Protein AF-A0A969HVI2-F1 (afdb_monomer_lite)

Secondary structure (DSSP, 8-state):
-----PPPP-------------------------------------------PPPPPPPPSSTTSSPP----HHHHHHHHHHHHH------S--------TTEEEE---TTTTTTHHHH-BPPS-TT----HHHHHHHGGGS--SEEEEES-HHHHHTT--TTSPEEEEEGGG-EEEEEETTSHHHHHHHSTT-HHHHHHHHHTTEEEEEEEB-GGGEEEEE--------

Structure (mmCIF, N/CA/C/O backbone):
data_AF-A0A969HVI2-F1
#
_entry.id   AF-A0A969HVI2-F1
#
loop_
_atom_site.group_PDB
_atom_site.id
_atom_site.type_symbol
_atom_site.label_atom_id
_atom_site.label_alt_id
_atom_site.label_comp_id
_atom_site.label_asym_id
_atom_site.label_entity_id
_atom_site.label_seq_id
_atom_site.pdbx_PDB_ins_code
_atom_site.Cartn_x
_atom_site.Cartn_y
_atom_site.Cartn_z
_atom_site.occupancy
_atom_site.B_iso_or_equiv
_atom_site.auth_seq_id
_atom_site.auth_comp_id
_atom_site.auth_asym_id
_atom_site.auth_atom_id
_atom_site.pdbx_PDB_model_num
ATOM 1 N N . LEU A 1 1 ? 50.666 35.066 16.202 1.00 39.28 1 LEU A N 1
ATOM 2 C CA . LEU A 1 1 ? 49.433 34.244 16.225 1.00 39.28 1 LEU A CA 1
ATOM 3 C C . LEU A 1 1 ? 48.673 34.568 14.939 1.00 39.28 1 LEU A C 1
ATOM 5 O O . LEU A 1 1 ? 48.030 35.598 14.885 1.00 39.28 1 LEU A O 1
ATOM 9 N N . ALA A 1 2 ? 49.103 34.027 13.799 1.00 40.84 2 ALA A N 1
ATOM 10 C CA . ALA A 1 2 ? 48.773 32.709 13.235 1.00 40.84 2 ALA A CA 1
ATOM 11 C C . ALA A 1 2 ? 47.544 32.790 12.311 1.00 40.84 2 ALA A C 1
ATOM 13 O O . ALA A 1 2 ? 46.431 32.924 12.797 1.00 40.84 2 ALA A O 1
ATOM 14 N N . ALA A 1 3 ? 47.775 32.688 10.998 1.00 41.56 3 ALA A N 1
ATOM 15 C CA . ALA A 1 3 ? 46.847 32.115 10.020 1.00 41.56 3 ALA A CA 1
ATOM 16 C C . ALA A 1 3 ? 47.599 31.929 8.690 1.00 41.56 3 ALA A C 1
ATOM 18 O O . ALA A 1 3 ? 47.783 32.870 7.923 1.00 41.56 3 ALA A O 1
ATOM 19 N N . GLY A 1 4 ? 48.100 30.712 8.468 1.00 33.84 4 GLY A N 1
ATOM 20 C CA . GLY A 1 4 ? 48.607 30.261 7.176 1.00 33.84 4 GLY A CA 1
ATOM 21 C C . GLY A 1 4 ? 47.456 29.729 6.326 1.00 33.84 4 GLY A C 1
ATOM 22 O O . GLY A 1 4 ? 46.629 28.966 6.822 1.00 33.84 4 GLY A O 1
ATOM 23 N N . ALA A 1 5 ? 47.415 30.122 5.055 1.00 48.19 5 ALA A N 1
ATOM 24 C CA . ALA A 1 5 ? 46.525 29.551 4.053 1.00 48.19 5 ALA A CA 1
ATOM 25 C C . ALA A 1 5 ? 47.361 28.690 3.098 1.00 48.19 5 ALA A C 1
ATOM 27 O O . ALA A 1 5 ? 48.224 29.195 2.381 1.00 48.19 5 ALA A O 1
ATOM 28 N N . ALA A 1 6 ? 47.128 27.379 3.148 1.00 43.94 6 ALA A N 1
ATOM 29 C CA . ALA A 1 6 ? 47.732 26.395 2.266 1.00 43.94 6 ALA A CA 1
ATOM 30 C C . ALA A 1 6 ? 46.981 26.351 0.926 1.00 43.94 6 ALA A C 1
ATOM 32 O O . ALA A 1 6 ? 45.755 26.266 0.883 1.00 43.94 6 ALA A O 1
ATOM 33 N N . LEU A 1 7 ? 47.751 26.408 -0.158 1.00 44.69 7 LEU A N 1
ATOM 34 C CA . LEU A 1 7 ? 47.317 26.286 -1.544 1.00 44.69 7 LEU A CA 1
ATOM 35 C C . LEU A 1 7 ? 47.201 24.793 -1.897 1.00 44.69 7 LEU A C 1
ATOM 37 O O . LEU A 1 7 ? 48.188 24.065 -1.815 1.00 44.69 7 LEU A O 1
ATOM 41 N N . VAL A 1 8 ? 46.003 24.334 -2.268 1.00 46.84 8 VAL A N 1
ATOM 42 C CA . VAL A 1 8 ? 45.751 22.954 -2.716 1.00 46.84 8 VAL A CA 1
ATOM 43 C C . VAL A 1 8 ? 45.857 22.891 -4.239 1.00 46.84 8 VAL A C 1
ATOM 45 O O . VAL A 1 8 ? 45.117 23.560 -4.957 1.00 46.84 8 VAL A O 1
ATOM 48 N N . THR A 1 9 ? 46.791 22.076 -4.722 1.00 45.59 9 THR A N 1
ATOM 49 C CA . THR A 1 9 ? 47.057 21.815 -6.140 1.00 45.59 9 THR A CA 1
ATOM 50 C C . THR A 1 9 ? 46.060 20.794 -6.696 1.00 45.59 9 THR A C 1
ATOM 52 O O . THR A 1 9 ? 45.947 19.685 -6.177 1.00 45.59 9 THR A O 1
ATOM 55 N N . ALA A 1 10 ? 45.358 21.151 -7.774 1.00 41.53 10 ALA A N 1
ATOM 56 C CA . ALA A 1 10 ? 44.493 20.253 -8.533 1.00 41.53 10 ALA A CA 1
ATOM 57 C C . ALA A 1 10 ? 45.331 19.339 -9.448 1.00 41.53 10 ALA A C 1
ATOM 59 O O . ALA A 1 10 ? 45.985 19.812 -10.376 1.00 41.53 10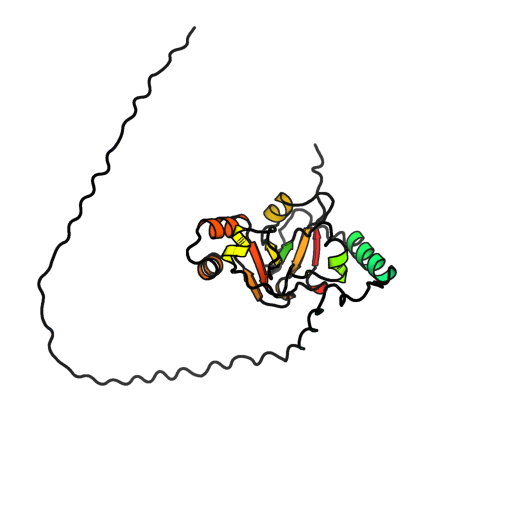 ALA A O 1
ATOM 60 N N . GLY A 1 11 ? 45.306 18.030 -9.189 1.00 38.66 11 GLY A N 1
ATOM 61 C CA . GLY A 1 11 ? 45.850 17.000 -10.075 1.00 38.66 11 GLY A CA 1
ATOM 62 C C . GLY A 1 11 ? 44.736 16.375 -10.910 1.00 38.66 11 GLY A C 1
ATOM 63 O O . GLY A 1 11 ? 43.944 15.591 -10.395 1.00 38.66 11 GLY A O 1
ATOM 64 N N . GLY A 1 12 ? 44.669 16.729 -12.194 1.00 34.66 12 GLY A N 1
ATOM 65 C CA . GLY A 1 12 ? 43.839 16.045 -13.182 1.00 34.66 12 GLY A CA 1
ATOM 66 C C . GLY A 1 12 ? 44.526 14.769 -13.668 1.00 34.66 12 GLY A C 1
ATOM 67 O O . GLY A 1 12 ? 45.664 14.820 -14.127 1.00 34.66 12 GLY A O 1
ATOM 68 N N . ILE A 1 13 ? 43.833 13.633 -13.586 1.00 41.41 13 ILE A N 1
ATOM 69 C CA . ILE A 1 13 ? 44.253 12.377 -14.214 1.00 41.41 13 ILE A CA 1
ATOM 70 C C . ILE A 1 13 ? 43.360 12.151 -15.433 1.00 41.41 13 ILE A C 1
ATOM 72 O O . ILE A 1 13 ? 42.148 11.979 -15.315 1.00 41.41 13 ILE A O 1
ATOM 76 N N . ALA A 1 14 ? 43.984 12.188 -16.609 1.00 40.41 14 ALA A N 1
ATOM 77 C CA . ALA A 1 14 ? 43.386 11.825 -17.882 1.00 40.41 14 ALA A CA 1
ATOM 78 C C . ALA A 1 14 ? 43.244 10.297 -17.979 1.00 40.41 14 ALA A C 1
ATOM 80 O O . ALA A 1 14 ? 44.214 9.564 -17.792 1.00 40.41 14 ALA A O 1
ATOM 81 N N . LEU A 1 15 ? 42.036 9.824 -18.291 1.00 40.53 15 LEU A N 1
ATOM 82 C CA . LEU A 1 15 ? 41.742 8.419 -18.562 1.00 40.53 15 LEU A CA 1
ATOM 83 C C . LEU A 1 15 ? 41.890 8.173 -20.071 1.00 40.53 15 LEU A C 1
ATOM 85 O O . LEU A 1 15 ? 41.037 8.575 -20.861 1.00 40.53 15 LEU A O 1
ATOM 89 N N . ALA A 1 16 ? 42.996 7.549 -20.475 1.00 44.56 16 ALA A N 1
ATOM 90 C CA . ALA A 1 16 ? 43.205 7.101 -21.846 1.00 44.56 16 ALA A CA 1
ATOM 91 C C . ALA A 1 16 ? 42.540 5.733 -22.055 1.00 44.56 16 ALA A C 1
ATOM 93 O O . ALA A 1 16 ? 42.858 4.759 -21.375 1.00 44.56 16 ALA A O 1
ATOM 94 N N . ALA A 1 17 ? 41.622 5.678 -23.017 1.00 45.03 17 ALA A N 1
ATOM 95 C CA . ALA A 1 17 ? 41.074 4.449 -23.565 1.00 45.03 17 ALA A CA 1
ATOM 96 C C . ALA A 1 17 ? 42.152 3.691 -24.352 1.00 45.03 17 ALA A C 1
ATOM 98 O O . ALA A 1 17 ? 42.854 4.293 -25.164 1.00 45.03 17 ALA A O 1
ATOM 99 N N . GLN A 1 18 ? 42.230 2.371 -24.179 1.00 42.41 18 GLN A N 1
ATOM 100 C CA . GLN A 1 18 ? 42.836 1.488 -25.171 1.00 42.41 18 GLN A CA 1
ATOM 101 C C . GLN A 1 18 ? 41.929 0.287 -25.424 1.00 42.41 18 GLN A C 1
ATOM 103 O O . GLN A 1 18 ? 41.634 -0.519 -24.546 1.00 42.41 18 GLN A O 1
ATOM 108 N N . SER A 1 19 ? 41.467 0.267 -26.668 1.00 42.75 19 SER A N 1
ATOM 109 C CA . SER A 1 19 ? 40.834 -0.819 -27.392 1.00 42.75 19 SER A CA 1
ATOM 110 C C . SER A 1 19 ? 41.930 -1.724 -27.941 1.00 42.75 19 SER A C 1
ATOM 112 O O . SER A 1 19 ? 42.842 -1.227 -28.599 1.00 42.75 19 SER A O 1
ATOM 114 N N . THR A 1 20 ? 41.813 -3.032 -27.736 1.00 48.50 20 THR A N 1
ATOM 115 C CA . THR A 1 20 ? 42.468 -4.026 -28.588 1.00 48.50 20 THR A CA 1
ATOM 116 C C . THR A 1 20 ? 41.529 -5.205 -28.803 1.00 48.50 20 THR A C 1
ATOM 118 O O . THR A 1 20 ? 41.259 -6.010 -27.916 1.00 48.50 20 THR A O 1
ATOM 121 N N . ALA A 1 21 ? 41.019 -5.276 -30.030 1.00 41.12 21 ALA A N 1
ATOM 122 C CA . ALA A 1 21 ? 40.543 -6.500 -30.644 1.00 41.12 21 ALA A CA 1
ATOM 123 C C . ALA A 1 21 ? 41.738 -7.437 -30.874 1.00 41.12 21 ALA A C 1
ATOM 125 O O . ALA A 1 21 ? 42.797 -6.982 -31.310 1.00 41.12 21 ALA A O 1
ATOM 126 N N . ILE A 1 22 ? 41.555 -8.734 -30.628 1.00 50.03 22 ILE A N 1
ATOM 127 C CA . ILE A 1 22 ? 42.407 -9.771 -31.207 1.00 50.03 22 ILE A CA 1
ATOM 128 C C . ILE A 1 22 ? 41.505 -10.760 -31.936 1.00 50.03 22 ILE A C 1
ATOM 130 O O . ILE A 1 22 ? 40.624 -11.393 -31.357 1.00 50.03 22 ILE A O 1
ATOM 134 N N . ASP A 1 23 ? 41.755 -10.795 -33.236 1.00 42.28 23 ASP A N 1
ATOM 135 C CA . ASP A 1 23 ? 41.224 -11.665 -34.269 1.00 42.28 23 ASP A CA 1
ATOM 136 C C . ASP A 1 23 ? 41.934 -13.030 -34.197 1.00 42.28 23 ASP A C 1
ATOM 138 O O . ASP A 1 23 ? 43.139 -13.094 -33.934 1.00 42.28 23 ASP A O 1
ATOM 142 N N . GLY A 1 24 ? 41.208 -14.125 -34.417 1.00 42.47 24 GLY A N 1
ATOM 143 C CA . GLY A 1 24 ? 41.745 -15.489 -34.380 1.00 42.47 24 GLY A CA 1
ATOM 144 C C . GLY A 1 24 ? 41.154 -16.341 -35.509 1.00 42.47 24 GLY A C 1
ATOM 145 O O . GLY A 1 24 ? 39.933 -16.346 -35.672 1.00 42.47 24 GLY A O 1
ATOM 146 N N . PRO A 1 25 ? 41.975 -17.058 -36.306 1.00 52.81 25 PRO A N 1
ATOM 147 C CA . PRO A 1 25 ? 41.520 -17.724 -37.521 1.00 52.81 25 PRO A CA 1
ATOM 148 C C . PRO A 1 25 ? 40.850 -19.076 -37.238 1.00 52.81 25 PRO A C 1
ATOM 150 O O . PRO A 1 25 ? 41.170 -19.782 -36.283 1.00 52.81 25 PRO A O 1
ATOM 153 N N . GLY A 1 26 ? 39.902 -19.421 -38.109 1.00 39.69 26 GLY A N 1
ATOM 154 C CA . GLY A 1 26 ? 38.978 -20.533 -37.937 1.00 39.69 26 GLY A CA 1
ATOM 155 C C . GLY A 1 26 ? 39.536 -21.942 -38.136 1.00 39.69 26 GLY A C 1
ATOM 156 O O . GLY A 1 26 ? 40.543 -22.179 -38.799 1.00 39.69 26 GLY A O 1
ATOM 157 N N . VAL A 1 27 ? 38.753 -22.895 -37.628 1.00 52.22 27 VAL A N 1
ATOM 158 C CA . VAL A 1 27 ? 38.799 -24.317 -37.975 1.00 52.22 27 VAL A CA 1
ATOM 159 C C . VAL A 1 27 ? 37.355 -24.791 -38.183 1.00 52.22 27 VAL A C 1
ATOM 161 O O . VAL A 1 27 ? 36.483 -24.568 -37.346 1.00 52.22 27 VAL A O 1
ATOM 164 N N . ARG A 1 28 ? 37.098 -25.393 -39.351 1.00 47.19 28 ARG A N 1
ATOM 165 C CA . ARG A 1 28 ? 35.819 -26.006 -39.757 1.00 47.19 28 ARG A CA 1
ATOM 166 C C . ARG A 1 28 ? 35.542 -27.319 -38.994 1.00 47.19 28 ARG A C 1
ATOM 168 O O . ARG A 1 28 ? 36.497 -27.990 -38.610 1.00 47.19 28 ARG A O 1
ATOM 175 N N . PRO A 1 29 ? 34.268 -27.743 -38.863 1.00 48.31 29 PRO A N 1
ATOM 176 C CA . PRO A 1 29 ? 33.889 -28.978 -38.176 1.00 48.31 29 PRO A CA 1
ATOM 177 C C . PRO A 1 29 ? 33.807 -30.184 -39.132 1.00 48.31 29 PRO A C 1
ATOM 179 O O . PRO A 1 29 ? 33.564 -30.001 -40.331 1.00 48.31 29 PRO A O 1
ATOM 182 N N . PRO A 1 30 ? 33.876 -31.418 -38.603 1.00 54.16 30 PRO A N 1
ATOM 183 C CA . PRO A 1 30 ? 33.270 -32.574 -39.249 1.00 54.16 30 PRO A CA 1
ATOM 184 C C . PRO A 1 30 ? 32.169 -33.225 -38.390 1.00 54.16 30 PRO A C 1
ATOM 186 O O . PRO A 1 30 ? 32.337 -33.439 -37.195 1.00 54.16 30 PRO A O 1
ATOM 189 N N . GLY A 1 31 ? 31.086 -33.630 -39.060 1.00 37.56 31 GLY A N 1
ATOM 190 C CA . GLY A 1 31 ? 30.515 -34.971 -38.875 1.00 37.56 31 GLY A CA 1
ATOM 191 C C . GLY A 1 31 ? 29.477 -35.199 -37.771 1.00 37.56 31 GLY A C 1
ATOM 192 O O . GLY A 1 31 ? 29.803 -35.588 -36.662 1.00 37.56 31 GLY A O 1
ATOM 193 N N . THR A 1 32 ? 28.210 -35.048 -38.159 1.00 44.88 32 THR A N 1
ATOM 194 C CA . THR A 1 32 ? 27.091 -36.008 -38.021 1.00 44.88 32 THR A CA 1
ATOM 195 C C . THR A 1 32 ? 27.173 -37.224 -37.073 1.00 44.88 32 THR A C 1
ATOM 197 O O . THR A 1 32 ? 28.067 -38.060 -37.186 1.00 44.88 32 THR A O 1
ATOM 200 N N . THR A 1 33 ? 26.011 -37.455 -36.438 1.00 42.16 33 THR A N 1
ATOM 201 C CA . THR A 1 33 ? 25.357 -38.739 -36.071 1.00 42.16 33 THR A CA 1
ATOM 202 C C . THR A 1 33 ? 25.464 -39.151 -34.605 1.00 42.16 33 THR A C 1
ATOM 204 O O . THR A 1 33 ? 26.532 -39.484 -34.112 1.00 42.16 33 THR A O 1
ATOM 207 N N . GLY A 1 34 ? 24.312 -39.219 -33.936 1.00 38.28 34 GLY A N 1
ATOM 208 C CA . GLY A 1 34 ? 24.190 -39.799 -32.603 1.00 38.28 34 GLY A CA 1
ATOM 209 C C . GLY A 1 34 ? 22.824 -39.522 -32.003 1.00 38.28 34 GLY A C 1
ATOM 210 O O . GLY A 1 34 ? 22.646 -38.557 -31.271 1.00 38.28 34 GLY A O 1
ATOM 211 N N . HIS A 1 35 ? 21.849 -40.347 -32.373 1.00 43.09 35 HIS A N 1
ATOM 212 C CA . HIS A 1 35 ? 20.581 -40.462 -31.668 1.00 43.09 35 HIS A CA 1
ATOM 213 C C . HIS A 1 35 ? 20.846 -40.784 -30.195 1.00 43.09 35 HIS A C 1
ATOM 215 O O . HIS A 1 35 ? 21.465 -41.807 -29.925 1.00 43.09 35 HIS A O 1
ATOM 221 N N . ASP A 1 36 ? 20.301 -40.001 -29.266 1.00 41.31 36 ASP A N 1
ATOM 222 C CA . ASP A 1 36 ? 19.823 -40.595 -28.023 1.00 41.31 36 ASP A CA 1
ATOM 223 C C . ASP A 1 36 ? 18.619 -39.832 -27.469 1.00 41.31 36 ASP A C 1
ATOM 225 O O . ASP A 1 36 ? 18.654 -38.628 -27.211 1.00 41.31 36 ASP A O 1
ATOM 229 N N . ARG A 1 37 ? 17.501 -40.552 -27.380 1.00 44.34 37 ARG A N 1
ATOM 230 C CA . ARG A 1 37 ? 16.228 -40.070 -26.850 1.00 44.34 37 ARG A CA 1
ATOM 231 C C . ARG A 1 37 ? 16.210 -40.435 -25.373 1.00 44.34 37 ARG A C 1
ATOM 233 O O . ARG A 1 37 ? 15.788 -41.533 -25.030 1.00 44.34 37 ARG A O 1
ATOM 240 N N . VAL A 1 38 ? 16.597 -39.511 -24.500 1.00 43.00 38 VAL A N 1
ATOM 241 C CA . VAL A 1 38 ? 16.260 -39.623 -23.076 1.00 43.00 38 VAL A CA 1
ATOM 242 C C . VAL A 1 38 ? 14.944 -38.888 -22.856 1.00 43.00 38 VAL A C 1
ATOM 244 O O . VAL A 1 38 ? 14.892 -37.665 -22.754 1.00 43.00 38 VAL A O 1
ATOM 247 N N . ALA A 1 39 ? 13.855 -39.653 -22.852 1.00 44.72 39 ALA A N 1
ATOM 248 C CA . ALA A 1 39 ? 12.560 -39.191 -22.386 1.00 44.72 39 ALA A CA 1
ATOM 249 C C . ALA A 1 39 ? 12.631 -39.006 -20.862 1.00 44.72 39 ALA A C 1
ATOM 251 O O . ALA A 1 39 ? 12.536 -39.978 -20.116 1.00 44.72 39 ALA A O 1
ATOM 252 N N . LEU A 1 40 ? 12.807 -37.766 -20.396 1.00 40.94 40 LEU A N 1
ATOM 253 C CA . LEU A 1 40 ? 12.431 -37.414 -19.029 1.00 40.94 40 LEU A CA 1
ATOM 254 C C . LEU A 1 40 ? 10.908 -37.259 -18.994 1.00 40.94 40 LEU A C 1
ATOM 256 O O . LEU A 1 40 ? 10.352 -36.287 -19.502 1.00 40.94 40 LEU A O 1
ATOM 260 N N . LEU A 1 41 ? 10.249 -38.255 -18.408 1.00 45.06 41 LEU A N 1
ATOM 261 C CA . LEU A 1 41 ? 8.888 -38.153 -17.899 1.00 45.06 41 LEU A CA 1
ATOM 262 C C . LEU A 1 41 ? 8.909 -37.190 -16.707 1.00 45.06 41 LEU A C 1
ATOM 264 O O . LEU A 1 41 ? 9.259 -37.577 -15.594 1.00 45.06 41 LEU A O 1
ATOM 268 N N . THR A 1 42 ? 8.581 -35.924 -16.941 1.00 43.88 42 THR A N 1
ATOM 269 C CA . THR A 1 42 ? 8.160 -35.014 -15.877 1.00 43.88 42 THR A CA 1
ATOM 270 C C . THR A 1 42 ? 6.658 -35.176 -15.684 1.00 43.88 42 THR A C 1
ATOM 272 O O . THR A 1 42 ? 5.858 -34.828 -16.552 1.00 43.88 42 THR A O 1
ATOM 275 N N . GLU A 1 43 ? 6.295 -35.756 -14.544 1.00 54.00 43 GLU A N 1
ATOM 276 C CA . GLU A 1 43 ? 4.926 -35.861 -14.039 1.00 54.00 43 GLU A CA 1
ATOM 277 C C . GLU A 1 43 ? 4.229 -34.482 -14.060 1.00 54.00 43 GLU A C 1
ATOM 279 O O . GLU A 1 43 ? 4.857 -33.470 -13.720 1.00 54.00 43 GLU A O 1
ATOM 284 N N . PRO A 1 44 ? 2.938 -34.396 -14.430 1.00 45.56 44 PRO A N 1
ATOM 285 C CA . PRO A 1 44 ? 2.194 -33.149 -14.348 1.00 45.56 44 PRO A CA 1
ATOM 286 C C . PRO A 1 44 ? 2.011 -32.738 -12.881 1.00 45.56 44 PRO A C 1
ATOM 288 O O . PRO A 1 44 ? 1.357 -33.424 -12.094 1.00 45.56 44 PRO A O 1
ATOM 291 N N . VAL A 1 45 ? 2.559 -31.576 -12.523 1.00 42.84 45 VAL A N 1
ATOM 292 C CA . VAL A 1 45 ? 2.259 -30.891 -11.262 1.00 42.84 45 VAL A CA 1
ATOM 293 C C . VAL A 1 45 ? 0.755 -30.629 -11.214 1.00 42.84 45 VAL A C 1
ATOM 295 O O . VAL A 1 45 ? 0.220 -29.824 -11.976 1.00 42.84 45 VAL A O 1
ATOM 298 N N . THR A 1 46 ? 0.067 -31.331 -10.317 1.00 42.53 46 THR A N 1
ATOM 299 C CA . THR A 1 46 ? -1.334 -31.062 -9.997 1.00 42.53 46 THR A CA 1
ATOM 300 C C . THR A 1 46 ? -1.379 -29.760 -9.204 1.00 42.53 46 THR A C 1
ATOM 302 O O . THR A 1 46 ? -1.028 -29.726 -8.027 1.00 42.53 46 THR A O 1
ATOM 305 N N . VAL A 1 47 ? -1.765 -28.671 -9.869 1.00 44.00 47 VAL A N 1
ATOM 306 C CA . VAL A 1 47 ? -2.073 -27.396 -9.214 1.00 44.00 47 VAL A CA 1
ATOM 307 C C . VAL A 1 47 ? -3.287 -27.626 -8.305 1.00 44.00 47 VAL A C 1
ATOM 309 O O . VAL A 1 47 ? -4.316 -28.091 -8.807 1.00 44.00 47 VAL A O 1
ATOM 312 N N . PRO A 1 48 ? -3.215 -27.340 -6.991 1.00 42.41 48 PRO A N 1
ATOM 313 C CA . PRO A 1 48 ? -4.381 -27.433 -6.131 1.00 42.41 48 PRO A CA 1
ATOM 314 C C . PRO A 1 48 ? -5.440 -26.456 -6.636 1.00 42.41 48 PRO A C 1
ATOM 316 O O . PRO A 1 48 ? -5.219 -25.250 -6.745 1.00 42.41 48 PRO A O 1
ATOM 319 N N . GLN A 1 49 ? -6.591 -27.018 -6.982 1.00 42.97 49 GLN A N 1
ATOM 320 C CA . GLN A 1 49 ? -7.785 -26.307 -7.396 1.00 42.97 49 GLN A CA 1
ATOM 321 C C . GLN A 1 49 ? -8.168 -25.334 -6.270 1.00 42.97 49 GLN A C 1
ATOM 323 O O . GLN A 1 49 ? -8.628 -25.759 -5.208 1.00 42.97 49 GLN A O 1
ATOM 328 N N . GLN A 1 50 ? -7.915 -24.035 -6.477 1.00 45.91 50 GLN A N 1
ATOM 329 C CA . GLN A 1 50 ? -8.370 -22.977 -5.579 1.00 45.91 50 GLN A CA 1
ATOM 330 C C . GLN A 1 50 ? -9.873 -23.167 -5.354 1.00 45.91 50 GLN A C 1
ATOM 332 O O . GLN A 1 50 ? -10.662 -23.154 -6.302 1.00 45.91 50 GLN A O 1
ATOM 337 N N . ARG A 1 51 ? -10.261 -23.399 -4.093 1.00 44.28 51 ARG A N 1
ATOM 338 C CA . ARG A 1 51 ? -11.667 -23.382 -3.684 1.00 44.28 51 ARG A CA 1
ATOM 339 C C . ARG A 1 51 ? -12.252 -22.048 -4.131 1.00 44.28 51 ARG A C 1
ATOM 341 O O . ARG A 1 51 ? -11.633 -21.014 -3.901 1.00 44.28 51 ARG A O 1
ATOM 348 N N . GLY A 1 52 ? -13.398 -22.112 -4.807 1.00 41.41 52 GLY A N 1
ATOM 349 C CA . GLY A 1 52 ? -14.025 -20.982 -5.481 1.00 41.41 52 GLY A CA 1
ATOM 350 C C . GLY A 1 52 ? -14.041 -19.733 -4.612 1.00 41.41 52 GLY A C 1
ATOM 351 O O . GLY A 1 52 ? -14.775 -19.666 -3.629 1.00 41.41 52 GLY A O 1
ATOM 352 N N . ALA A 1 53 ? -13.229 -18.751 -5.001 1.00 42.56 53 ALA A N 1
ATOM 353 C CA . ALA A 1 53 ? -13.388 -17.389 -4.543 1.00 42.56 53 ALA A CA 1
ATOM 354 C C . ALA A 1 53 ? -14.798 -16.949 -4.953 1.00 42.56 53 ALA A C 1
ATOM 356 O O . ALA A 1 53 ? -15.132 -16.944 -6.142 1.00 42.56 53 ALA A O 1
ATOM 357 N N . MET A 1 54 ? -15.639 -16.629 -3.969 1.00 42.81 54 MET A N 1
ATOM 358 C CA . MET A 1 54 ? -16.817 -15.805 -4.214 1.00 42.81 54 MET A CA 1
ATOM 359 C C . MET A 1 54 ? -16.341 -14.589 -5.006 1.00 42.81 54 MET A C 1
ATOM 361 O O . MET A 1 54 ? -15.385 -13.928 -4.598 1.00 42.81 54 MET A O 1
ATOM 365 N N . ALA A 1 55 ? -16.949 -14.347 -6.169 1.00 38.97 55 ALA A N 1
ATOM 366 C CA . ALA A 1 55 ? -16.624 -13.174 -6.960 1.00 38.97 55 ALA A CA 1
ATOM 367 C C . ALA A 1 55 ? -16.760 -11.940 -6.051 1.00 38.97 55 ALA A C 1
ATOM 369 O O . ALA A 1 55 ? -17.791 -11.815 -5.380 1.00 38.97 55 ALA A O 1
ATOM 370 N N . PRO A 1 56 ? -15.737 -11.069 -5.974 1.00 53.06 56 PRO A N 1
ATOM 371 C CA . PRO A 1 56 ? -15.842 -9.859 -5.178 1.00 53.06 56 PRO A CA 1
ATOM 372 C C . PRO A 1 56 ? -17.058 -9.058 -5.662 1.00 53.06 56 PRO A C 1
ATOM 374 O O . PRO A 1 56 ? -17.349 -9.071 -6.867 1.00 53.06 56 PRO A O 1
ATOM 377 N N . PRO A 1 57 ? -17.791 -8.385 -4.756 1.00 51.66 57 PRO A N 1
ATOM 378 C CA . PRO A 1 57 ? -18.876 -7.511 -5.167 1.00 51.66 57 PRO A CA 1
ATOM 379 C C . PRO A 1 57 ? -18.340 -6.509 -6.201 1.00 51.66 57 PRO A C 1
ATOM 381 O O . PRO A 1 57 ? -17.201 -6.043 -6.073 1.00 51.66 57 PRO A O 1
ATOM 384 N N . PRO A 1 58 ? -19.108 -6.215 -7.263 1.00 47.81 58 PRO A N 1
ATOM 385 C CA . PRO A 1 58 ? -18.652 -5.303 -8.295 1.00 47.81 58 PRO A CA 1
ATOM 386 C C . PRO A 1 58 ? -18.324 -3.942 -7.666 1.00 47.81 58 PRO A C 1
ATOM 388 O O . PRO A 1 58 ? -19.058 -3.486 -6.785 1.00 47.81 58 PRO A O 1
ATOM 391 N N . PRO A 1 59 ? -17.241 -3.279 -8.104 1.00 51.12 59 PRO A N 1
ATOM 392 C CA . PRO A 1 59 ? -16.951 -1.932 -7.643 1.00 51.12 59 PRO A CA 1
ATOM 393 C C . PRO A 1 59 ? -18.120 -1.004 -8.016 1.00 51.12 59 PRO A C 1
ATOM 395 O O . PRO A 1 59 ? -18.699 -1.164 -9.099 1.00 51.12 59 PRO A O 1
ATOM 398 N N . PRO A 1 60 ? -18.471 -0.025 -7.164 1.00 46.31 60 PRO A N 1
ATOM 399 C CA . PRO A 1 60 ? -19.507 0.944 -7.494 1.00 46.31 60 PRO A CA 1
ATOM 400 C C . PRO A 1 60 ? -19.121 1.673 -8.788 1.00 46.31 60 PRO A C 1
ATOM 402 O O . PRO A 1 60 ? -17.995 2.147 -8.950 1.00 46.31 60 PRO A O 1
ATOM 405 N N . SER A 1 61 ? -20.049 1.706 -9.748 1.00 39.53 61 SER A N 1
ATOM 406 C CA . SER A 1 61 ? -19.793 2.175 -11.121 1.00 39.53 61 SER A CA 1
ATOM 407 C C . SER A 1 61 ? -19.662 3.700 -11.225 1.00 39.53 61 SER A C 1
ATOM 409 O O . SER A 1 61 ? -19.275 4.227 -12.270 1.00 39.53 61 SER A O 1
ATOM 411 N N . SER A 1 62 ? -19.933 4.421 -10.138 1.00 41.38 62 SER A N 1
ATOM 412 C CA . SER A 1 62 ? -19.770 5.864 -10.030 1.00 41.38 62 SER A CA 1
ATOM 413 C C . SER A 1 62 ? -19.583 6.284 -8.565 1.00 41.38 62 SER A C 1
ATOM 415 O O . SER A 1 62 ? -19.948 5.556 -7.647 1.00 41.38 62 SER A O 1
ATOM 417 N N . VAL A 1 63 ? -19.056 7.494 -8.328 1.00 46.50 63 VAL A N 1
ATOM 418 C CA . VAL A 1 63 ? -19.006 8.111 -6.980 1.00 46.50 63 VAL A CA 1
ATOM 419 C C . VAL A 1 63 ? -20.420 8.325 -6.402 1.00 46.50 63 VAL A C 1
ATOM 421 O O . VAL A 1 63 ? -20.562 8.501 -5.200 1.00 46.50 63 VAL A O 1
ATOM 424 N N . ALA A 1 64 ? -21.458 8.274 -7.244 1.00 45.16 64 ALA A N 1
ATOM 425 C CA . ALA A 1 64 ? -22.862 8.378 -6.855 1.00 45.16 64 ALA A CA 1
ATOM 426 C C . ALA A 1 64 ? -23.521 7.018 -6.528 1.00 45.16 64 ALA A C 1
ATOM 428 O O . ALA A 1 64 ? -24.658 7.013 -6.075 1.00 45.16 64 ALA A O 1
ATOM 429 N N . ASP A 1 65 ? -22.817 5.896 -6.736 1.00 40.84 65 ASP A N 1
ATOM 430 C CA . ASP A 1 65 ? -23.235 4.541 -6.328 1.00 40.84 65 ASP A CA 1
ATOM 431 C C . ASP A 1 65 ? -22.503 4.059 -5.066 1.00 40.84 65 ASP A C 1
ATOM 433 O O . ASP A 1 65 ? -22.591 2.886 -4.696 1.00 40.84 65 ASP A O 1
ATOM 437 N N . LEU A 1 66 ? -21.742 4.937 -4.402 1.00 43.19 66 LEU A N 1
ATOM 438 C CA . LEU A 1 66 ? -21.383 4.673 -3.015 1.00 43.19 66 LEU A CA 1
ATOM 439 C C . LEU A 1 66 ? -22.705 4.622 -2.241 1.00 43.19 66 LEU A C 1
ATOM 441 O O . LEU A 1 66 ? -23.495 5.555 -2.408 1.00 43.19 66 LEU A O 1
ATOM 445 N N . PRO A 1 67 ? -22.981 3.561 -1.456 1.00 43.47 67 PRO A N 1
ATOM 446 C CA . PRO A 1 67 ? -24.129 3.585 -0.565 1.00 43.47 67 PRO A CA 1
ATOM 447 C C . PRO A 1 67 ? -24.038 4.892 0.211 1.00 43.47 67 PRO A C 1
ATOM 449 O O . PRO A 1 67 ? -22.975 5.195 0.761 1.00 43.47 67 PRO A O 1
ATOM 452 N N . ASP A 1 68 ? -25.108 5.689 0.157 1.00 46.53 68 ASP A N 1
ATOM 453 C CA . ASP A 1 68 ? -25.254 6.838 1.039 1.00 46.53 68 ASP A CA 1
ATOM 454 C C . ASP A 1 68 ? -24.929 6.293 2.429 1.00 46.53 68 ASP A C 1
ATOM 456 O O . ASP A 1 68 ? -25.551 5.297 2.823 1.00 46.53 68 ASP A O 1
ATOM 460 N N . PRO A 1 69 ? -23.866 6.771 3.097 1.00 51.84 69 PRO A N 1
ATOM 461 C CA . PRO A 1 69 ? -23.495 6.218 4.371 1.00 51.84 69 PRO A CA 1
ATOM 462 C C . PRO A 1 69 ? -24.519 6.718 5.390 1.00 51.84 69 PRO A C 1
ATOM 464 O O . PRO A 1 69 ? -24.190 7.511 6.265 1.00 51.84 69 PRO A O 1
ATOM 467 N N . ASP A 1 70 ? -25.703 6.107 5.388 1.00 50.59 70 ASP A N 1
ATOM 468 C CA . ASP A 1 70 ? -26.333 5.617 6.610 1.00 50.59 70 ASP A CA 1
ATOM 469 C C . ASP A 1 70 ? -25.398 4.542 7.210 1.00 50.59 70 ASP A C 1
ATOM 471 O O . ASP A 1 70 ? -25.772 3.396 7.455 1.00 50.59 70 ASP A O 1
ATOM 475 N N . ILE A 1 71 ? -24.115 4.889 7.387 1.00 54.62 71 ILE A N 1
ATOM 476 C CA . ILE A 1 71 ? -23.239 4.205 8.312 1.00 54.62 71 ILE A CA 1
ATOM 477 C C . ILE A 1 71 ? -23.904 4.508 9.630 1.00 54.62 71 ILE A C 1
ATOM 479 O O . ILE A 1 71 ? -23.898 5.654 10.083 1.00 54.62 71 ILE A O 1
ATOM 483 N N . ASP A 1 72 ? -24.542 3.477 10.167 1.00 63.47 72 ASP A N 1
ATOM 484 C CA . ASP A 1 72 ? -25.138 3.514 11.479 1.00 63.47 72 ASP A CA 1
ATOM 485 C C . ASP A 1 72 ? -24.137 4.189 12.415 1.00 63.47 72 ASP A C 1
ATOM 487 O O . ASP A 1 72 ? -23.000 3.731 12.577 1.00 63.47 72 ASP A O 1
ATOM 491 N N . SER A 1 73 ? -24.513 5.356 12.937 1.00 63.34 73 SER A N 1
ATOM 492 C CA . SER A 1 73 ? -23.638 6.144 13.802 1.00 63.34 73 SER A CA 1
ATOM 493 C C . SER A 1 73 ? -23.171 5.322 15.002 1.00 63.34 73 SER A C 1
ATOM 495 O O . SER A 1 73 ? -22.101 5.592 15.541 1.00 63.34 73 SER A O 1
ATOM 497 N N . GLU A 1 74 ? -23.942 4.293 15.365 1.00 70.50 74 GLU A N 1
ATOM 498 C CA . GLU A 1 74 ? -23.609 3.301 16.377 1.00 70.50 74 GLU A CA 1
ATOM 499 C C . GLU A 1 74 ? -22.476 2.368 15.914 1.00 70.50 74 GLU A C 1
ATOM 501 O O . GLU A 1 74 ? -21.516 2.184 16.648 1.00 70.50 74 GLU A O 1
ATOM 506 N N . ALA A 1 75 ? -22.475 1.894 14.662 1.00 66.50 75 ALA A N 1
ATOM 507 C CA . ALA A 1 75 ? -21.387 1.072 14.117 1.00 66.50 75 ALA A CA 1
ATOM 508 C C . ALA A 1 75 ? -20.067 1.850 13.958 1.00 66.50 75 ALA A C 1
ATOM 510 O O . ALA A 1 75 ? -18.986 1.297 14.167 1.00 66.50 75 ALA A O 1
ATOM 511 N N . LEU A 1 76 ? -20.133 3.140 13.604 1.00 68.25 76 LEU A N 1
ATOM 512 C CA . LEU A 1 76 ? -18.945 3.999 13.587 1.00 68.25 76 LEU A CA 1
ATOM 513 C C . LEU A 1 76 ? -18.445 4.281 15.008 1.00 68.25 76 LEU A C 1
ATOM 515 O O . LEU A 1 76 ? -17.235 4.282 15.229 1.00 68.25 76 LEU A O 1
ATOM 519 N N . ALA A 1 77 ? -19.357 4.518 15.955 1.00 72.75 77 ALA A N 1
ATOM 520 C CA . ALA A 1 77 ? -19.019 4.708 17.361 1.00 72.75 77 ALA A CA 1
ATOM 521 C C . ALA A 1 77 ? -18.385 3.447 17.961 1.00 72.75 77 ALA A C 1
ATOM 523 O O . ALA A 1 77 ? -17.341 3.565 18.592 1.00 72.75 77 ALA A O 1
ATOM 524 N N . ASP A 1 78 ? -18.926 2.260 17.688 1.00 73.69 78 ASP A N 1
ATOM 525 C CA . ASP A 1 78 ? -18.372 0.984 18.143 1.00 73.69 78 ASP A CA 1
ATOM 526 C C . ASP A 1 78 ? -17.008 0.698 17.509 1.00 73.69 78 ASP A C 1
ATOM 528 O O . ASP A 1 78 ? -16.090 0.286 18.209 1.00 73.69 78 ASP A O 1
ATOM 532 N N . ALA A 1 79 ? -16.819 0.975 16.213 1.00 66.56 79 ALA A N 1
ATOM 533 C CA . ALA A 1 79 ? -15.516 0.819 15.561 1.00 66.56 79 ALA A CA 1
ATOM 534 C C . ALA A 1 79 ? -14.472 1.814 16.101 1.00 66.56 79 ALA A C 1
ATOM 536 O O . ALA A 1 79 ? -13.310 1.457 16.300 1.00 66.56 79 ALA A O 1
ATOM 537 N N . LEU A 1 80 ? -14.872 3.063 16.367 1.00 66.88 80 LEU A N 1
ATOM 538 C CA . LEU A 1 80 ? -14.009 4.064 16.999 1.00 66.88 80 LEU A CA 1
ATOM 539 C C . LEU A 1 80 ? -13.673 3.683 18.440 1.00 66.88 80 LEU A C 1
ATOM 541 O O . LEU A 1 80 ? -12.516 3.795 18.835 1.00 66.88 80 LEU A O 1
ATOM 545 N N . GLN A 1 81 ? -14.652 3.200 19.201 1.00 67.81 81 GLN A N 1
ATOM 546 C CA . GLN A 1 81 ? -14.466 2.729 20.567 1.00 67.81 81 GLN A CA 1
ATOM 547 C C . GLN A 1 81 ? -13.568 1.492 20.590 1.00 67.81 81 GLN A C 1
ATOM 549 O O . GLN A 1 81 ? -12.654 1.427 21.398 1.00 67.81 81 GLN A O 1
ATOM 554 N N . GLN A 1 82 ? -13.717 0.574 19.635 1.00 64.00 82 GLN A N 1
ATOM 555 C CA . GLN A 1 82 ? -12.836 -0.578 19.486 1.00 64.00 82 GLN A CA 1
ATOM 556 C C . GLN A 1 82 ? -11.401 -0.163 19.144 1.00 64.00 82 GLN A C 1
ATOM 558 O O . GLN A 1 82 ? -10.478 -0.814 19.613 1.00 64.00 82 GLN A O 1
ATOM 563 N N . VAL A 1 83 ? -11.177 0.925 18.398 1.00 61.06 83 VAL A N 1
ATOM 564 C CA . VAL A 1 83 ? -9.827 1.474 18.157 1.00 61.06 83 VAL A CA 1
ATOM 565 C C . VAL A 1 83 ? -9.266 2.220 19.367 1.00 61.06 83 VAL A C 1
ATOM 567 O O . VAL A 1 83 ? -8.074 2.107 19.631 1.00 61.06 83 VAL A O 1
ATOM 570 N N . LEU A 1 84 ? -10.100 2.945 20.115 1.00 61.19 84 LEU A N 1
ATOM 571 C CA . LEU A 1 84 ? -9.701 3.618 21.356 1.00 61.19 84 LEU A CA 1
ATOM 572 C C . LEU A 1 84 ? -9.393 2.621 22.484 1.00 61.19 84 LEU A C 1
ATOM 574 O O . LEU A 1 84 ? -8.456 2.840 23.242 1.00 61.19 84 LEU A O 1
ATOM 578 N N . ASP A 1 85 ? -10.148 1.525 22.566 1.00 56.28 85 ASP A N 1
ATOM 579 C CA . ASP A 1 85 ? -9.949 0.438 23.531 1.00 56.28 85 ASP A CA 1
ATOM 580 C C . ASP A 1 85 ? -8.881 -0.558 23.062 1.00 56.28 85 ASP A C 1
ATOM 582 O O . ASP A 1 85 ? -8.301 -1.283 23.872 1.00 56.28 85 ASP A O 1
ATOM 586 N N . SER A 1 86 ? -8.565 -0.562 21.762 1.00 50.38 86 SER A N 1
ATOM 587 C CA . SER A 1 86 ? -7.348 -1.171 21.231 1.00 50.38 86 SER A CA 1
ATOM 588 C C . SER A 1 86 ? -6.157 -0.266 21.531 1.00 50.38 86 SER A C 1
ATOM 590 O O . SER A 1 86 ? -5.439 0.170 20.630 1.00 50.38 86 SER A O 1
ATOM 592 N N . ASP A 1 87 ? -5.860 -0.103 22.819 1.00 43.88 87 ASP A N 1
ATOM 593 C CA . ASP A 1 87 ? -4.483 -0.032 23.300 1.00 43.88 87 ASP A CA 1
ATOM 594 C C . ASP A 1 87 ? -3.808 -1.379 22.965 1.00 43.88 87 ASP A C 1
ATOM 596 O O . ASP A 1 87 ? -3.389 -2.157 23.825 1.00 43.88 87 ASP A O 1
ATOM 600 N N . LEU A 1 88 ? -3.682 -1.684 21.668 1.00 45.59 88 LEU A N 1
ATOM 601 C CA . LEU A 1 88 ? -2.620 -2.534 21.174 1.00 45.59 88 LEU A CA 1
ATOM 602 C C . LEU A 1 88 ? -1.364 -1.702 21.372 1.00 45.59 88 LEU A C 1
ATOM 604 O O . LEU A 1 88 ? -0.873 -0.990 20.497 1.00 45.59 88 LEU A O 1
ATOM 608 N N . VAL A 1 89 ? -0.892 -1.776 22.611 1.00 45.25 89 VAL A N 1
ATOM 609 C CA . VAL A 1 89 ? 0.440 -1.423 23.030 1.00 45.25 89 VAL A CA 1
ATOM 610 C C . VAL A 1 89 ? 1.375 -2.297 22.198 1.00 45.25 89 VAL A C 1
ATOM 612 O O . VAL A 1 89 ? 1.870 -3.331 22.633 1.00 45.25 89 VAL A O 1
ATOM 615 N N . CYS A 1 90 ? 1.660 -1.867 20.973 1.00 41.03 90 CYS A N 1
ATOM 616 C CA . CYS A 1 90 ? 2.942 -2.129 20.352 1.00 41.03 90 CYS A CA 1
ATOM 617 C C . CYS A 1 90 ? 3.956 -1.260 21.106 1.00 41.03 90 CYS A C 1
ATOM 619 O O . CYS A 1 90 ? 4.487 -0.292 20.564 1.00 41.03 90 CYS A O 1
ATOM 621 N N . THR A 1 91 ? 4.170 -1.569 22.395 1.00 36.38 91 THR A N 1
ATOM 622 C CA . THR A 1 91 ? 5.352 -1.136 23.142 1.00 36.38 91 THR A CA 1
ATOM 623 C C . THR A 1 91 ? 6.555 -1.415 22.267 1.00 36.38 91 THR A C 1
ATOM 625 O O . THR A 1 91 ? 6.597 -2.459 21.619 1.00 36.38 91 THR A O 1
ATOM 628 N N . ASP A 1 92 ? 7.498 -0.478 22.256 1.00 40.19 92 ASP A N 1
ATOM 629 C CA . ASP A 1 92 ? 8.721 -0.460 21.453 1.00 40.19 92 ASP A CA 1
ATOM 630 C C . ASP A 1 92 ? 9.668 -1.643 21.752 1.00 40.19 92 ASP A C 1
ATOM 632 O O . ASP A 1 92 ? 10.794 -1.490 22.219 1.00 40.19 92 ASP A O 1
ATOM 636 N N . ALA A 1 93 ? 9.201 -2.851 21.475 1.00 41.12 93 ALA A N 1
ATOM 637 C CA . ALA A 1 93 ? 9.904 -4.108 21.573 1.00 41.12 93 ALA A CA 1
ATOM 638 C C . ALA A 1 93 ? 9.306 -5.035 20.513 1.00 41.12 93 ALA A C 1
ATOM 640 O O . ALA A 1 93 ? 8.507 -5.927 20.793 1.00 41.12 93 ALA A O 1
ATOM 641 N N . ALA A 1 94 ? 9.727 -4.816 19.267 1.00 41.50 94 ALA A N 1
ATOM 642 C CA . ALA A 1 94 ? 9.747 -5.846 18.237 1.00 41.50 94 ALA A CA 1
ATOM 643 C C . ALA A 1 94 ? 10.720 -6.967 18.661 1.00 41.50 94 ALA A C 1
ATOM 645 O O . ALA A 1 94 ? 11.788 -7.147 18.086 1.00 41.50 94 ALA A O 1
ATOM 646 N N . THR A 1 95 ? 10.368 -7.679 19.728 1.00 43.19 95 THR A N 1
ATOM 647 C CA . THR A 1 95 ? 11.011 -8.910 20.182 1.00 43.19 95 THR A CA 1
ATOM 648 C C . THR A 1 95 ? 9.916 -9.864 20.636 1.00 43.19 95 THR A C 1
ATOM 650 O O . THR A 1 95 ? 9.714 -10.086 21.828 1.00 43.19 95 THR A O 1
ATOM 653 N N . ALA A 1 96 ? 9.183 -10.403 19.671 1.00 39.28 96 ALA A N 1
ATOM 654 C CA . ALA A 1 96 ? 8.469 -11.656 19.825 1.00 39.28 96 ALA A CA 1
ATOM 655 C C . ALA A 1 96 ? 8.502 -12.353 18.465 1.00 39.28 96 ALA A C 1
ATOM 657 O O . ALA A 1 96 ? 7.982 -11.843 17.477 1.00 39.28 96 ALA A O 1
ATOM 658 N N . GLU A 1 97 ? 9.226 -13.464 18.428 1.00 39.88 97 GLU A N 1
ATOM 659 C CA . GLU A 1 97 ? 9.324 -14.394 17.311 1.00 39.88 97 GLU A CA 1
ATOM 660 C C . GLU A 1 97 ? 7.966 -15.064 17.069 1.00 39.88 97 GLU A C 1
ATOM 662 O O . GLU A 1 97 ? 7.718 -16.170 17.538 1.00 39.88 97 GLU A O 1
ATOM 667 N N . ASP A 1 98 ? 7.070 -14.363 16.383 1.00 41.56 98 ASP A N 1
ATOM 668 C CA . ASP A 1 98 ? 5.774 -14.891 15.965 1.00 41.56 98 ASP A CA 1
ATOM 669 C C . ASP A 1 98 ? 5.540 -14.457 14.514 1.00 41.56 98 ASP A C 1
ATOM 671 O O . ASP A 1 98 ? 5.085 -13.342 14.292 1.00 41.56 98 ASP A O 1
ATOM 675 N N . ASP A 1 99 ? 6.013 -15.271 13.557 1.00 44.72 99 ASP A N 1
ATOM 676 C CA . ASP A 1 99 ? 5.615 -15.465 12.140 1.00 44.72 99 ASP A CA 1
ATOM 677 C C . ASP A 1 99 ? 5.051 -14.292 11.287 1.00 44.72 99 ASP A C 1
ATOM 679 O O . ASP A 1 99 ? 4.525 -14.509 10.195 1.00 44.72 99 ASP A O 1
ATOM 683 N N . ASN A 1 100 ? 5.185 -13.029 11.693 1.00 53.28 100 ASN A N 1
ATOM 684 C CA . ASN A 1 100 ? 4.488 -11.891 11.088 1.00 53.28 100 ASN A CA 1
ATOM 685 C C . ASN A 1 100 ? 5.262 -11.254 9.922 1.00 53.28 100 ASN A C 1
ATOM 687 O O . ASN A 1 100 ? 5.260 -10.034 9.723 1.00 53.28 100 ASN A O 1
ATOM 691 N N . ASP A 1 101 ? 5.892 -12.095 9.101 1.00 68.12 101 ASP A N 1
ATOM 692 C CA . ASP A 1 101 ? 6.597 -11.696 7.879 1.00 68.12 101 ASP A CA 1
ATOM 693 C C . ASP A 1 101 ? 5.658 -11.064 6.838 1.00 68.12 101 ASP A C 1
ATOM 695 O O . ASP A 1 101 ? 6.122 -10.548 5.819 1.00 68.12 101 ASP A O 1
ATOM 699 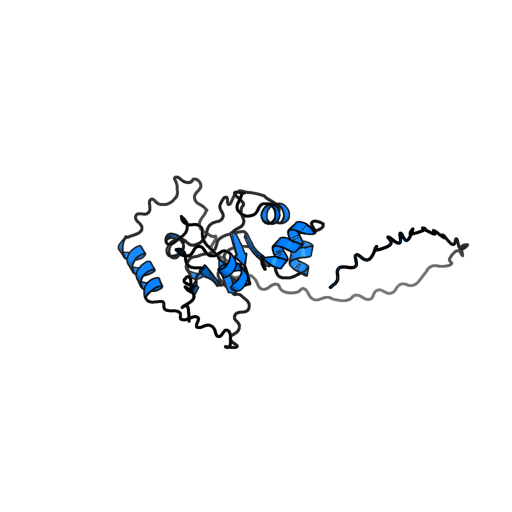N N . ASN A 1 102 ? 4.341 -11.055 7.076 1.00 91.06 102 ASN A N 1
ATOM 700 C CA . ASN A 1 102 ? 3.335 -10.553 6.147 1.00 91.06 102 ASN A CA 1
ATOM 701 C C . ASN A 1 102 ? 2.579 -9.294 6.603 1.00 91.06 102 ASN A C 1
ATOM 703 O O . ASN A 1 102 ? 1.497 -8.993 6.108 1.00 91.06 102 ASN A O 1
ATOM 707 N N . ILE A 1 103 ? 3.179 -8.504 7.497 1.00 96.00 103 ILE A N 1
ATOM 708 C CA . ILE A 1 103 ? 2.657 -7.186 7.878 1.00 96.00 103 ILE A CA 1
ATOM 709 C C . ILE A 1 103 ? 3.228 -6.073 6.992 1.00 96.00 103 ILE A C 1
ATOM 711 O O . ILE A 1 103 ? 4.404 -6.077 6.606 1.00 96.00 103 ILE A O 1
ATOM 715 N N . ALA A 1 104 ? 2.393 -5.076 6.703 1.00 97.81 104 ALA A N 1
ATOM 716 C CA . ALA A 1 104 ? 2.795 -3.790 6.152 1.00 97.81 104 ALA A CA 1
ATOM 717 C C . ALA A 1 104 ? 2.075 -2.630 6.852 1.00 97.81 104 ALA A C 1
ATOM 719 O O . ALA A 1 104 ? 1.044 -2.792 7.496 1.00 97.81 104 ALA A O 1
ATOM 720 N N . TYR A 1 105 ? 2.614 -1.429 6.697 1.00 97.94 105 TYR A N 1
ATOM 721 C CA . TYR A 1 105 ? 2.139 -0.219 7.352 1.00 97.94 105 TYR A CA 1
ATOM 722 C C . TYR A 1 105 ? 1.615 0.785 6.332 1.00 97.94 105 TYR A C 1
ATOM 724 O O . TYR A 1 105 ? 2.157 0.923 5.227 1.00 97.94 105 TYR A O 1
ATOM 732 N N . ARG A 1 106 ? 0.583 1.539 6.715 1.00 97.38 106 ARG A N 1
ATOM 733 C CA . ARG A 1 106 ? -0.005 2.580 5.870 1.00 97.38 106 ARG A CA 1
ATOM 734 C C . ARG A 1 106 ? -0.280 3.859 6.643 1.00 97.38 106 ARG A C 1
ATOM 736 O O . ARG A 1 106 ? -1.022 3.854 7.615 1.00 97.38 106 ARG A O 1
ATOM 743 N N . ASN A 1 107 ? 0.225 4.973 6.123 1.00 96.06 107 ASN A N 1
ATOM 744 C CA . ASN A 1 107 ? -0.296 6.295 6.461 1.00 96.06 107 ASN A CA 1
ATOM 745 C C . ASN A 1 107 ? -1.515 6.581 5.574 1.00 96.06 107 ASN A C 1
ATOM 747 O O . ASN A 1 107 ? -1.349 6.673 4.348 1.00 96.06 107 ASN A O 1
ATOM 751 N N . PRO A 1 108 ? -2.728 6.700 6.132 1.00 94.12 108 PRO A N 1
ATOM 752 C CA . PRO A 1 108 ? -3.904 7.024 5.345 1.00 94.12 108 PRO A CA 1
ATOM 753 C C . PRO A 1 108 ? -3.915 8.524 5.017 1.00 94.12 108 PRO A C 1
ATOM 755 O O . PRO A 1 108 ? -3.180 9.331 5.595 1.00 94.12 108 PRO A O 1
ATOM 758 N N . ARG A 1 109 ? -4.770 8.932 4.080 1.00 89.38 109 ARG A N 1
ATOM 759 C CA . ARG A 1 109 ? -5.083 10.361 3.922 1.00 89.38 109 ARG A CA 1
ATOM 760 C C . ARG A 1 109 ? -5.994 10.852 5.039 1.00 89.38 109 ARG A C 1
ATOM 762 O O . ARG A 1 109 ? -6.753 10.090 5.621 1.00 89.38 109 ARG A O 1
ATOM 769 N N . MET A 1 110 ? -6.010 12.169 5.220 1.00 87.81 110 MET A N 1
ATOM 770 C CA . MET A 1 110 ? -6.906 12.849 6.158 1.00 87.81 110 MET A CA 1
ATOM 771 C C . MET A 1 110 ? -8.388 12.514 5.954 1.00 87.81 110 MET A C 1
ATOM 773 O O . MET A 1 110 ? -9.090 12.335 6.930 1.00 87.81 110 MET A O 1
ATOM 777 N N . GLY A 1 111 ? -8.856 12.376 4.709 1.00 89.50 111 GLY A N 1
ATOM 778 C CA . GLY A 1 111 ? -10.238 11.956 4.427 1.00 89.50 111 GLY A CA 1
ATOM 779 C C . GLY A 1 111 ? -10.463 10.439 4.392 1.00 89.50 111 GLY A C 1
ATOM 780 O O . GLY A 1 111 ? -11.578 10.010 4.130 1.00 89.50 111 GLY A O 1
ATOM 781 N N . GLU A 1 112 ? -9.411 9.632 4.569 1.00 92.25 112 GLU A N 1
ATOM 782 C CA . GLU A 1 112 ? -9.500 8.165 4.640 1.00 92.25 112 GLU A CA 1
ATOM 783 C C . GLU A 1 112 ? -9.681 7.706 6.106 1.00 92.25 112 GLU A C 1
ATOM 785 O O . GLU A 1 112 ? -10.417 6.766 6.374 1.00 92.25 112 GLU A O 1
ATOM 790 N N . HIS A 1 113 ? -9.061 8.377 7.082 1.00 92.94 113 HIS A N 1
ATOM 791 C CA . HIS A 1 113 ? -9.317 8.114 8.504 1.00 92.94 113 HIS A CA 1
ATOM 792 C C . HIS A 1 113 ? -10.535 8.923 9.007 1.00 92.94 113 HIS A C 1
ATOM 794 O O . HIS A 1 113 ? -10.667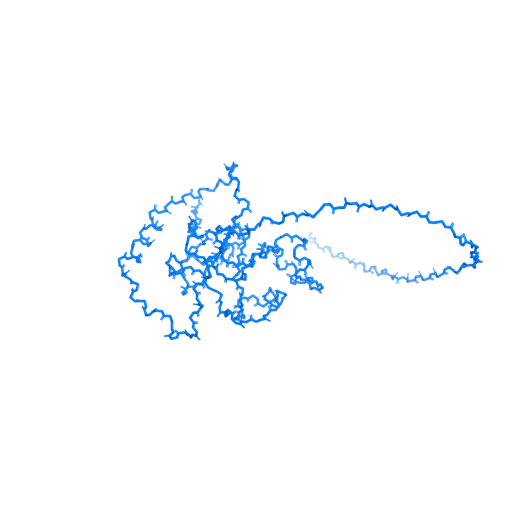 10.086 8.628 1.00 92.94 113 HIS A O 1
ATOM 800 N N . PRO A 1 114 ? -11.410 8.363 9.868 1.00 93.75 114 PRO A N 1
ATOM 801 C CA . PRO A 1 114 ? -11.427 6.985 10.378 1.00 93.75 114 PRO A CA 1
ATOM 802 C C . PRO A 1 114 ? -12.240 6.003 9.520 1.00 93.75 114 PRO A C 1
ATOM 804 O O . PRO A 1 114 ? -12.319 4.826 9.860 1.00 93.75 114 PRO A O 1
ATOM 807 N N . SER A 1 115 ? -12.840 6.450 8.412 1.00 94.69 115 SER A N 1
ATOM 808 C CA . SER A 1 115 ? -13.802 5.654 7.636 1.00 94.69 115 SER A CA 1
ATOM 809 C C . SER A 1 115 ? -13.244 4.326 7.116 1.00 94.69 115 SER A C 1
ATOM 811 O O . SER A 1 115 ? -14.000 3.365 6.978 1.00 94.69 115 SER A O 1
ATOM 813 N N . VAL A 1 116 ? -11.934 4.222 6.876 1.00 94.94 116 VAL A N 1
ATOM 814 C CA . VAL A 1 116 ? -11.263 2.974 6.459 1.00 94.94 116 VAL A CA 1
ATOM 815 C C . VAL A 1 116 ? -11.392 1.827 7.466 1.00 94.94 116 VAL A C 1
ATOM 817 O O . VAL A 1 116 ? -11.264 0.675 7.071 1.00 94.94 116 VAL A O 1
ATOM 820 N N . LEU A 1 117 ? -11.681 2.107 8.741 1.00 93.44 117 LEU A N 1
ATOM 821 C CA . LEU A 1 117 ? -11.936 1.069 9.747 1.00 93.44 117 LEU A CA 1
ATOM 822 C C . LEU A 1 117 ? -13.238 0.306 9.479 1.00 93.44 117 LEU A C 1
ATOM 824 O O . LEU A 1 117 ? -13.346 -0.862 9.822 1.00 93.44 117 LEU A O 1
ATOM 828 N N . VAL A 1 118 ? -14.212 0.959 8.843 1.00 95.12 118 VAL A N 1
ATOM 829 C CA . VAL A 1 118 ? -15.494 0.352 8.447 1.00 95.12 118 VAL A CA 1
ATOM 830 C C . VAL A 1 118 ? -15.453 -0.067 6.984 1.00 95.12 118 VAL A C 1
ATOM 832 O O . VAL A 1 118 ? -16.003 -1.090 6.588 1.00 95.12 118 VAL A O 1
ATOM 835 N N . THR A 1 119 ? -14.809 0.756 6.161 1.00 95.06 119 THR A N 1
ATOM 836 C CA . THR A 1 119 ? -14.910 0.672 4.707 1.00 95.06 119 THR A CA 1
ATOM 837 C C . THR A 1 119 ? -13.672 0.148 4.027 1.00 95.06 119 THR A C 1
ATOM 839 O O . THR A 1 119 ? -13.759 0.038 2.825 1.00 95.06 119 THR A O 1
ATOM 842 N N . GLY A 1 120 ? -12.562 -0.148 4.709 1.00 97.06 120 GLY A N 1
ATOM 843 C CA . GLY A 1 120 ? -11.303 -0.592 4.102 1.00 97.06 120 GLY A CA 1
ATOM 844 C C . GLY A 1 120 ? -10.584 0.491 3.285 1.00 97.06 120 GLY A C 1
ATOM 845 O O . GLY A 1 120 ? -10.989 1.652 3.243 1.00 97.06 120 GLY A O 1
ATOM 846 N N . PHE A 1 121 ? -9.495 0.123 2.606 1.00 97.75 121 PHE A N 1
ATOM 847 C CA . PHE A 1 121 ? -8.806 0.996 1.653 1.00 97.75 121 PHE A CA 1
ATOM 848 C C . PHE A 1 121 ? -9.119 0.617 0.209 1.00 97.75 121 PHE A C 1
ATOM 850 O O . PHE A 1 121 ? -8.837 -0.494 -0.245 1.00 97.75 121 PHE A O 1
ATOM 857 N N . TYR A 1 122 ? -9.577 1.614 -0.547 1.00 95.88 122 TYR A N 1
ATOM 858 C CA . TYR A 1 122 ? -9.741 1.541 -1.994 1.00 95.88 122 TYR A CA 1
ATOM 859 C C . TYR A 1 122 ? -8.615 2.280 -2.733 1.00 95.88 122 TYR A C 1
ATOM 861 O O . TYR A 1 122 ? -8.091 3.293 -2.247 1.00 95.88 122 TYR A O 1
ATOM 869 N N . PRO A 1 123 ? -8.249 1.832 -3.947 1.00 94.69 123 PRO A N 1
ATOM 870 C CA . PRO A 1 123 ? -7.365 2.596 -4.807 1.00 94.69 123 PRO A CA 1
ATOM 871 C C . PRO A 1 123 ? -8.082 3.866 -5.270 1.00 94.69 123 PRO A C 1
ATOM 873 O O . PRO A 1 123 ? -9.297 3.899 -5.452 1.00 94.69 123 PRO A O 1
ATOM 876 N N . LYS A 1 124 ? -7.319 4.929 -5.531 1.00 92.62 124 LYS A N 1
ATOM 877 C CA . LYS A 1 124 ? -7.898 6.216 -5.955 1.00 92.62 124 LYS A CA 1
ATOM 878 C C . LYS A 1 124 ? -8.665 6.135 -7.273 1.00 92.62 124 LYS A C 1
ATOM 880 O O . LYS A 1 124 ? -9.508 6.989 -7.538 1.00 92.62 124 LYS A O 1
ATOM 885 N N . ASN A 1 125 ? -8.262 5.220 -8.150 1.00 93.69 125 ASN A N 1
ATOM 886 C CA . ASN A 1 125 ? -8.913 4.964 -9.424 1.00 93.69 125 ASN A CA 1
ATOM 887 C C . ASN A 1 125 ? -8.674 3.507 -9.830 1.00 93.69 125 ASN A C 1
ATOM 889 O O . ASN A 1 125 ? -7.628 3.187 -10.392 1.00 93.69 125 ASN A O 1
ATOM 893 N N . LEU A 1 126 ? -9.655 2.645 -9.564 1.00 90.75 126 LEU A N 1
ATOM 894 C CA . LEU A 1 126 ? -9.590 1.217 -9.877 1.00 90.75 126 LEU A CA 1
ATOM 895 C C . LEU A 1 126 ? -9.446 0.938 -11.385 1.00 90.75 126 LEU A C 1
ATOM 897 O O . LEU A 1 126 ? -8.807 -0.033 -11.768 1.00 90.75 126 LEU A O 1
ATOM 901 N N . GLY A 1 127 ? -9.993 1.807 -12.241 1.00 92.06 127 GLY A N 1
ATOM 902 C CA . GLY A 1 127 ? -9.910 1.679 -13.700 1.00 92.06 127 GLY A CA 1
ATOM 903 C C . GLY A 1 127 ? -8.629 2.248 -14.317 1.00 92.06 127 GLY A C 1
ATOM 904 O O . GLY A 1 127 ? -8.498 2.276 -15.540 1.00 92.06 127 GLY A O 1
ATOM 905 N N . ALA A 1 128 ? -7.693 2.756 -13.509 1.00 94.69 128 ALA A N 1
ATOM 906 C CA . ALA A 1 128 ? -6.428 3.255 -14.028 1.00 94.69 128 ALA A CA 1
ATOM 907 C C . ALA A 1 128 ? -5.514 2.108 -14.487 1.00 94.69 128 ALA A C 1
ATOM 909 O O . ALA A 1 128 ? -5.532 1.011 -13.940 1.00 94.69 128 ALA A O 1
ATOM 910 N N . ASN A 1 129 ? -4.667 2.389 -15.477 1.00 94.81 129 ASN A N 1
ATOM 911 C CA . ASN A 1 129 ? -3.720 1.422 -16.032 1.00 94.81 129 ASN A CA 1
ATOM 912 C C . ASN A 1 129 ? -2.300 2.007 -16.076 1.00 94.81 129 ASN A C 1
ATOM 914 O O . ASN A 1 129 ? -1.646 2.050 -17.119 1.00 94.81 129 ASN A O 1
ATOM 918 N N . TYR A 1 130 ? -1.845 2.565 -14.952 1.00 95.19 130 TYR A N 1
ATOM 919 C CA . TYR A 1 130 ? -0.481 3.084 -14.849 1.00 95.19 130 TYR A CA 1
ATOM 920 C C . TYR A 1 130 ? 0.510 1.952 -14.602 1.00 95.19 130 TYR A C 1
ATOM 922 O O . TYR A 1 130 ? 0.225 1.027 -13.852 1.00 95.19 130 TYR A O 1
ATOM 930 N N . SER A 1 131 ? 1.713 2.053 -15.163 1.00 95.75 131 SER A N 1
ATOM 931 C CA . SER A 1 131 ? 2.786 1.126 -14.794 1.00 95.75 131 SER A CA 1
ATOM 932 C C . SER A 1 131 ? 3.211 1.315 -13.332 1.00 95.75 131 SER A C 1
ATOM 934 O O . SER A 1 131 ? 3.139 2.430 -12.800 1.00 95.75 131 SER A O 1
ATOM 936 N N . VAL A 1 132 ? 3.744 0.254 -12.715 1.00 96.94 132 VAL A N 1
ATOM 937 C CA . VAL A 1 132 ? 4.383 0.317 -11.387 1.00 96.94 132 VAL A CA 1
ATOM 938 C C . VAL A 1 132 ? 5.448 1.416 -11.356 1.00 96.94 132 VAL A C 1
ATOM 940 O O . VAL A 1 132 ? 5.431 2.264 -10.470 1.00 96.94 132 VAL A O 1
ATOM 943 N N . THR A 1 133 ? 6.319 1.483 -12.368 1.00 96.75 133 THR A N 1
ATOM 944 C CA . THR A 1 133 ? 7.347 2.530 -12.478 1.00 96.75 133 THR A CA 1
ATOM 945 C C . THR A 1 133 ? 6.749 3.936 -12.438 1.00 96.75 133 THR A C 1
ATOM 947 O O . THR A 1 133 ? 7.240 4.798 -11.710 1.00 96.75 133 THR A O 1
ATOM 950 N N . THR A 1 134 ? 5.675 4.188 -13.195 1.00 95.19 134 THR A N 1
ATOM 951 C CA . THR A 1 134 ? 5.010 5.499 -13.211 1.00 95.19 134 THR A CA 1
ATOM 952 C C . THR A 1 134 ? 4.397 5.840 -11.857 1.00 95.19 134 THR A C 1
ATOM 954 O O . THR A 1 134 ? 4.534 6.981 -11.412 1.00 95.19 134 THR A O 1
ATOM 957 N N . HIS A 1 135 ? 3.759 4.866 -11.201 1.00 95.50 135 HIS A N 1
ATOM 958 C CA . HIS A 1 135 ? 3.207 5.032 -9.858 1.00 95.50 135 HIS A CA 1
ATOM 959 C C . HIS A 1 135 ? 4.298 5.397 -8.852 1.00 95.50 135 HIS A C 1
ATOM 961 O O . HIS A 1 135 ? 4.213 6.455 -8.241 1.00 95.50 135 HIS A O 1
ATOM 967 N N . VAL A 1 136 ? 5.371 4.609 -8.763 1.00 95.62 136 VAL A N 1
ATOM 968 C CA . VAL A 1 136 ? 6.485 4.845 -7.826 1.00 95.62 136 VAL A CA 1
ATOM 969 C C . VAL A 1 136 ? 7.142 6.210 -8.065 1.00 95.62 136 VAL A C 1
ATOM 971 O O . VAL A 1 136 ? 7.402 6.962 -7.130 1.00 95.62 136 VAL A O 1
ATOM 974 N N . ARG A 1 137 ? 7.363 6.594 -9.330 1.00 93.69 137 ARG A N 1
ATOM 975 C CA . ARG A 1 137 ? 7.993 7.877 -9.695 1.00 93.69 137 ARG A CA 1
ATOM 976 C C . ARG A 1 137 ? 7.174 9.101 -9.308 1.00 93.69 137 ARG A C 1
ATOM 978 O O . ARG A 1 137 ? 7.750 10.162 -9.078 1.00 93.69 137 ARG A O 1
ATOM 985 N N . ARG A 1 138 ? 5.847 8.993 -9.352 1.00 88.12 138 ARG A N 1
ATOM 986 C CA . ARG A 1 138 ? 4.938 10.133 -9.157 1.00 88.12 138 ARG A CA 1
ATOM 987 C C . ARG A 1 138 ? 4.185 10.076 -7.831 1.00 88.12 138 ARG A C 1
ATOM 989 O O . ARG A 1 138 ? 3.555 11.067 -7.453 1.00 88.12 138 ARG A O 1
ATOM 996 N N . GLY A 1 139 ? 4.270 8.952 -7.128 1.00 77.19 139 GLY A N 1
ATOM 997 C CA . GLY A 1 139 ? 3.661 8.697 -5.834 1.00 77.19 139 GLY A CA 1
ATOM 998 C C . GLY A 1 139 ? 2.206 9.151 -5.766 1.00 77.19 139 GLY A C 1
ATOM 999 O O . GLY A 1 139 ? 1.391 8.922 -6.662 1.00 77.19 139 GLY A O 1
ATOM 1000 N N . SER A 1 140 ? 1.889 9.874 -4.696 1.00 74.31 140 SER A N 1
ATOM 1001 C CA . SER A 1 140 ? 0.540 10.342 -4.384 1.00 74.31 140 SER A CA 1
ATOM 1002 C C . SER A 1 140 ? -0.001 11.436 -5.317 1.00 74.31 140 SER A C 1
ATOM 1004 O O . SER A 1 140 ? -1.161 11.809 -5.154 1.00 74.31 140 SER A O 1
ATOM 1006 N N . SER A 1 141 ? 0.756 11.937 -6.297 1.00 82.25 141 SER A N 1
ATOM 1007 C CA . SER A 1 141 ? 0.250 12.956 -7.235 1.00 82.25 141 SER A CA 1
ATOM 1008 C C . SER A 1 141 ? -0.701 12.388 -8.296 1.00 82.25 141 SER A C 1
ATOM 1010 O O . SER A 1 141 ? -1.544 13.113 -8.822 1.00 82.25 141 SER A O 1
ATOM 1012 N N . LEU A 1 142 ? -0.624 11.084 -8.581 1.00 87.50 142 LEU A N 1
ATOM 1013 C CA . LEU A 1 142 ? -1.508 10.419 -9.535 1.00 87.50 142 LEU A CA 1
ATOM 1014 C C . LEU A 1 142 ? -2.681 9.718 -8.839 1.00 87.50 142 LEU A C 1
ATOM 1016 O O . LEU A 1 142 ? -2.578 9.245 -7.701 1.00 87.50 142 LEU A O 1
ATOM 1020 N N . LYS A 1 143 ? -3.815 9.646 -9.542 1.00 92.38 143 LYS A N 1
ATOM 1021 C CA . LYS A 1 143 ? -4.932 8.755 -9.208 1.00 92.38 143 LYS A CA 1
ATOM 1022 C C . LYS A 1 143 ? -4.706 7.424 -9.922 1.00 92.38 143 LYS A C 1
ATOM 1024 O O . LYS A 1 143 ? -5.079 7.283 -11.084 1.00 92.38 143 LYS A O 1
ATOM 1029 N N . THR A 1 144 ? -4.022 6.508 -9.248 1.00 94.56 144 THR A N 1
ATOM 1030 C CA . THR A 1 144 ? -3.663 5.186 -9.774 1.00 94.56 144 THR A CA 1
ATOM 1031 C C . THR A 1 144 ? -4.547 4.093 -9.179 1.00 94.56 144 THR A C 1
ATOM 1033 O O . THR A 1 144 ? -5.301 4.326 -8.228 1.00 94.56 144 THR A O 1
ATOM 1036 N N . GLN A 1 145 ? -4.410 2.897 -9.742 1.00 96.00 145 GLN A N 1
ATOM 1037 C CA . GLN A 1 145 ? -5.050 1.668 -9.296 1.00 96.00 145 GLN A CA 1
ATOM 1038 C C . GLN A 1 145 ? -4.323 0.989 -8.122 1.00 96.00 145 GLN A C 1
ATOM 1040 O O . GLN A 1 145 ? -4.723 -0.091 -7.702 1.00 96.00 145 GLN A O 1
ATOM 1045 N N . TYR A 1 146 ? -3.252 1.603 -7.606 1.00 97.06 146 TYR A N 1
ATOM 1046 C CA . TYR A 1 146 ? -2.430 1.035 -6.542 1.00 97.06 146 TYR A CA 1
ATOM 1047 C C . TYR A 1 146 ? -2.701 1.696 -5.191 1.00 97.06 146 TYR A C 1
ATOM 1049 O O . TYR A 1 146 ? -2.812 2.924 -5.084 1.00 97.06 146 TYR A O 1
ATOM 1057 N N . ILE A 1 147 ? -2.702 0.879 -4.143 1.00 96.94 147 ILE A N 1
ATOM 1058 C CA . ILE A 1 147 ? -2.646 1.317 -2.749 1.00 96.94 147 ILE A CA 1
ATOM 1059 C C . ILE A 1 147 ? -1.211 1.090 -2.258 1.00 96.94 147 ILE A C 1
ATOM 1061 O O . ILE A 1 147 ? -0.750 -0.046 -2.207 1.00 96.94 147 ILE A O 1
ATOM 1065 N N . SER A 1 148 ? -0.488 2.167 -1.932 1.00 96.88 148 SER A N 1
ATOM 1066 C CA . SER A 1 148 ? 0.876 2.062 -1.387 1.00 96.88 148 SER A CA 1
ATOM 1067 C C . SER A 1 148 ? 0.866 1.752 0.111 1.00 96.88 148 SER A C 1
ATOM 1069 O O . SER A 1 148 ? 0.145 2.396 0.881 1.00 96.88 148 SER A O 1
ATOM 1071 N N . LEU A 1 149 ? 1.728 0.823 0.499 1.00 97.69 149 LEU A N 1
ATOM 1072 C CA . LEU A 1 149 ? 2.068 0.400 1.854 1.00 97.69 149 LEU A CA 1
ATOM 1073 C C . LEU A 1 149 ? 3.604 0.407 2.002 1.00 97.69 149 LEU A C 1
ATOM 1075 O O . LEU A 1 149 ? 4.333 0.606 1.025 1.00 97.69 149 LEU A O 1
ATOM 1079 N N . THR A 1 150 ? 4.114 0.177 3.209 1.00 97.94 150 THR A N 1
ATOM 1080 C CA . THR A 1 150 ? 5.551 -0.016 3.465 1.00 97.94 150 THR A CA 1
ATOM 1081 C C . THR A 1 150 ? 5.793 -1.181 4.419 1.00 97.94 150 THR A C 1
ATOM 1083 O O . THR A 1 150 ? 5.034 -1.358 5.364 1.00 97.94 150 THR A O 1
ATOM 1086 N N . ARG A 1 151 ? 6.866 -1.955 4.223 1.00 96.88 151 ARG A N 1
ATOM 1087 C CA . ARG A 1 151 ? 7.324 -2.956 5.208 1.00 96.88 151 ARG A CA 1
ATOM 1088 C C . ARG A 1 151 ? 8.012 -2.340 6.430 1.00 96.88 151 ARG A C 1
ATOM 1090 O O . ARG A 1 151 ? 8.259 -3.038 7.404 1.00 96.88 151 ARG A O 1
ATOM 1097 N N . SER A 1 152 ? 8.355 -1.052 6.393 1.00 96.06 152 SER A N 1
ATOM 1098 C CA . SER A 1 152 ? 9.133 -0.401 7.449 1.00 96.06 152 SER A CA 1
ATOM 1099 C C . SER A 1 152 ? 8.266 0.539 8.281 1.00 96.06 152 SER A C 1
ATOM 1101 O O . SER A 1 152 ? 7.787 1.564 7.788 1.00 96.06 152 SER A O 1
ATOM 1103 N N . LEU A 1 153 ? 8.122 0.224 9.572 1.00 94.81 153 LEU A N 1
ATOM 1104 C CA . LEU A 1 153 ? 7.463 1.114 10.526 1.00 94.81 153 LEU A CA 1
ATOM 1105 C C . LEU A 1 153 ? 8.191 2.460 10.630 1.00 94.81 153 LEU A C 1
ATOM 1107 O O . LEU A 1 153 ? 7.537 3.495 10.695 1.00 94.81 153 LEU A O 1
ATOM 1111 N N . ASP A 1 154 ? 9.523 2.478 10.561 1.00 95.06 154 ASP A N 1
ATOM 1112 C CA . ASP A 1 154 ? 10.303 3.722 10.594 1.00 95.06 154 ASP A CA 1
ATOM 1113 C C . ASP A 1 154 ? 9.994 4.629 9.398 1.00 95.06 154 ASP A C 1
ATOM 1115 O O . ASP A 1 154 ? 9.819 5.840 9.554 1.00 95.06 154 ASP A O 1
ATOM 1119 N N . VAL A 1 155 ? 9.849 4.052 8.198 1.00 95.44 155 VAL A N 1
ATOM 1120 C CA . VAL A 1 155 ? 9.415 4.803 7.008 1.00 95.44 155 VAL A CA 1
ATOM 1121 C C . VAL A 1 155 ? 7.996 5.343 7.191 1.00 95.44 155 VAL A C 1
ATOM 1123 O O . VAL A 1 155 ? 7.719 6.474 6.776 1.00 95.44 155 VAL A O 1
ATOM 1126 N N . ALA A 1 156 ? 7.094 4.561 7.793 1.00 95.94 156 ALA A N 1
ATOM 1127 C CA . ALA A 1 156 ? 5.738 5.010 8.092 1.00 95.94 156 ALA A CA 1
ATOM 1128 C C . ALA A 1 156 ? 5.744 6.161 9.114 1.00 95.94 156 ALA A C 1
ATOM 1130 O O . ALA A 1 156 ? 5.184 7.219 8.823 1.00 95.94 156 ALA A O 1
ATOM 1131 N N . ARG A 1 157 ? 6.455 6.016 10.239 1.00 94.56 157 ARG A N 1
ATOM 1132 C CA . ARG A 1 157 ? 6.628 7.052 11.273 1.00 94.56 157 ARG A CA 1
ATOM 1133 C C . ARG A 1 157 ? 7.223 8.337 10.695 1.00 94.56 157 ARG A C 1
ATOM 1135 O O . ARG A 1 157 ? 6.697 9.418 10.937 1.00 94.56 157 ARG A O 1
ATOM 1142 N N . GLY A 1 158 ? 8.237 8.238 9.833 1.00 93.31 158 GLY A N 1
ATOM 1143 C CA . GLY A 1 158 ? 8.868 9.399 9.189 1.00 93.31 158 GLY A CA 1
ATOM 1144 C C . GLY A 1 158 ? 7.955 10.210 8.257 1.00 93.31 158 GLY A C 1
ATOM 1145 O O . GLY A 1 158 ? 8.316 11.316 7.858 1.00 93.31 158 GLY A O 1
ATOM 1146 N N . LYS A 1 159 ? 6.781 9.679 7.890 1.00 90.00 159 LYS A N 1
ATOM 1147 C CA . LYS A 1 159 ? 5.771 10.348 7.049 1.00 90.00 159 LYS A CA 1
ATOM 1148 C C . LYS A 1 159 ? 4.417 10.500 7.748 1.00 90.00 159 LYS A C 1
ATOM 1150 O O . LYS A 1 159 ? 3.444 10.871 7.089 1.00 90.00 159 LYS A O 1
ATOM 1155 N N . GLN A 1 160 ? 4.341 10.168 9.035 1.00 92.12 160 GLN A N 1
ATOM 1156 C CA . GLN A 1 160 ? 3.098 10.180 9.789 1.00 92.12 160 GLN A CA 1
ATOM 1157 C C . GLN A 1 160 ? 2.599 11.614 9.981 1.00 92.12 160 GLN A C 1
ATOM 1159 O O . GLN A 1 160 ? 3.368 12.523 10.292 1.00 92.12 160 GLN A O 1
ATOM 1164 N N . ASN A 1 161 ? 1.296 11.811 9.796 1.00 90.44 161 ASN A N 1
ATOM 1165 C CA . ASN A 1 161 ? 0.627 13.022 10.252 1.00 90.44 161 ASN A CA 1
ATOM 1166 C C . ASN A 1 161 ? 0.313 12.852 11.754 1.00 90.44 161 ASN A C 1
ATOM 1168 O O . ASN A 1 161 ? -0.289 11.836 12.090 1.00 90.44 161 ASN A O 1
ATOM 1172 N N . PRO A 1 162 ? 0.685 13.794 12.643 1.00 89.50 162 PRO A N 1
ATOM 1173 C CA . PRO A 1 162 ? 0.455 13.665 14.085 1.00 89.50 162 PRO A CA 1
ATOM 1174 C C . PRO A 1 162 ? -0.995 13.380 14.493 1.00 89.50 162 PRO A C 1
ATOM 1176 O O . PRO A 1 162 ? -1.216 12.702 15.490 1.00 89.50 162 PRO A O 1
ATOM 1179 N N . ASP A 1 163 ? -1.966 13.854 13.709 1.00 90.56 163 ASP A N 1
ATOM 1180 C CA . ASP A 1 163 ? -3.398 13.717 14.004 1.00 90.56 163 ASP A CA 1
ATOM 1181 C C . ASP A 1 163 ? -4.012 12.425 13.438 1.00 90.56 163 ASP A C 1
ATOM 1183 O O . ASP A 1 163 ? -5.221 12.217 13.511 1.00 90.56 163 ASP A O 1
ATOM 1187 N N . ILE A 1 164 ? -3.205 11.577 12.794 1.00 93.50 164 ILE A N 1
ATOM 1188 C CA . ILE A 1 164 ? -3.673 10.399 12.068 1.00 93.50 164 ILE A CA 1
ATOM 1189 C C . ILE A 1 164 ? -2.781 9.205 12.424 1.00 93.50 164 ILE A C 1
ATOM 1191 O O . ILE A 1 164 ? -1.557 9.266 12.250 1.00 93.50 164 ILE A O 1
ATOM 1195 N N . PRO A 1 165 ? -3.352 8.079 12.874 1.00 95.44 165 PRO A N 1
ATOM 1196 C CA . PRO A 1 165 ? -2.536 6.931 13.207 1.00 95.44 165 PRO A CA 1
ATOM 1197 C C . PRO A 1 165 ? -2.043 6.198 11.950 1.00 95.44 165 PRO A C 1
ATOM 1199 O O . PRO A 1 165 ? -2.639 6.270 10.870 1.00 95.44 165 PRO A O 1
ATOM 1202 N N . ILE A 1 166 ? -0.949 5.454 12.099 1.00 97.12 166 ILE A N 1
ATOM 1203 C CA . ILE A 1 166 ? -0.483 4.487 11.099 1.00 97.12 166 ILE A CA 1
ATOM 1204 C C . ILE A 1 166 ? -1.341 3.230 11.213 1.00 97.12 166 ILE A C 1
ATOM 1206 O O . ILE A 1 166 ? -1.572 2.743 12.312 1.00 97.12 166 ILE A O 1
ATOM 1210 N N . TYR A 1 167 ? -1.765 2.662 10.092 1.00 97.25 167 TYR A N 1
ATOM 1211 C CA . TYR A 1 167 ? -2.535 1.421 10.061 1.00 97.25 167 TYR A CA 1
ATOM 1212 C C . TYR A 1 167 ? -1.606 0.230 9.866 1.00 97.25 167 TYR A C 1
ATOM 1214 O O . TYR A 1 167 ? -0.730 0.271 8.997 1.00 97.25 167 TYR A O 1
ATOM 1222 N N . VAL A 1 168 ? -1.824 -0.818 10.658 1.00 97.69 168 VAL A N 1
ATOM 1223 C CA . VAL A 1 168 ? -1.127 -2.104 10.557 1.00 97.69 168 VAL A CA 1
ATOM 1224 C C . VAL A 1 168 ? -1.980 -3.037 9.707 1.00 97.69 168 VAL A C 1
ATOM 1226 O O . VAL A 1 168 ? -3.116 -3.346 10.067 1.00 97.69 168 VAL A O 1
ATOM 1229 N N . ILE A 1 169 ? -1.447 -3.442 8.559 1.00 98.19 169 ILE A N 1
ATOM 1230 C CA . ILE A 1 169 ? -2.150 -4.217 7.539 1.00 98.19 169 ILE A CA 1
ATOM 1231 C C . ILE A 1 169 ? -1.557 -5.617 7.460 1.00 98.19 169 ILE A C 1
ATOM 1233 O O . ILE A 1 169 ? -0.352 -5.768 7.268 1.00 98.19 169 ILE A O 1
ATOM 1237 N N . ASP A 1 170 ? -2.421 -6.618 7.543 1.00 97.38 170 ASP A N 1
ATOM 1238 C CA . ASP A 1 170 ? -2.115 -8.003 7.215 1.00 97.38 170 ASP A CA 1
ATOM 1239 C C . ASP A 1 170 ? -2.281 -8.237 5.711 1.00 97.38 170 ASP A C 1
ATOM 1241 O O . ASP A 1 170 ? -3.373 -8.087 5.155 1.00 97.38 170 ASP A O 1
ATOM 124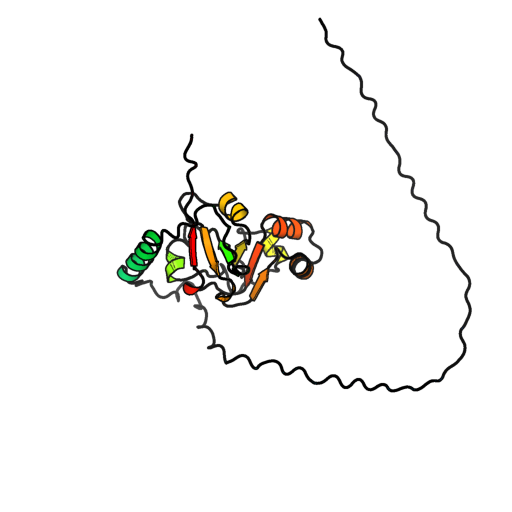5 N N . LEU A 1 171 ? -1.181 -8.575 5.041 1.00 97.06 171 LEU A N 1
ATOM 1246 C CA . LEU A 1 171 ? -1.154 -8.765 3.596 1.00 97.06 171 LEU A CA 1
ATOM 1247 C C . LEU A 1 171 ? -1.807 -10.080 3.143 1.00 97.06 171 LEU A C 1
ATOM 1249 O O . LEU A 1 171 ? -2.182 -10.157 1.974 1.00 97.06 171 LEU A O 1
ATOM 1253 N N . ASP A 1 172 ? -1.999 -11.076 4.017 1.00 96.62 172 ASP A N 1
ATOM 1254 C CA . ASP A 1 172 ? -2.707 -12.323 3.668 1.00 96.62 172 ASP A CA 1
ATOM 1255 C C . ASP A 1 172 ? -4.213 -12.112 3.504 1.00 96.62 172 ASP A C 1
ATOM 1257 O O . ASP A 1 172 ? -4.891 -12.876 2.815 1.00 96.62 172 ASP A O 1
ATOM 1261 N N . LEU A 1 173 ? -4.743 -11.055 4.121 1.00 96.94 173 LEU A N 1
ATOM 1262 C CA . LEU A 1 173 ? -6.159 -10.697 4.073 1.00 96.94 173 LEU A CA 1
ATOM 1263 C C . LEU A 1 173 ? -6.474 -9.658 2.988 1.00 96.94 173 LEU A C 1
ATOM 1265 O O . LEU A 1 173 ? -7.629 -9.280 2.795 1.00 96.94 173 LEU A O 1
ATOM 1269 N N . VAL A 1 174 ? -5.464 -9.188 2.254 1.00 97.50 174 VAL A N 1
ATOM 1270 C CA . VAL A 1 174 ? -5.647 -8.258 1.137 1.00 97.50 174 VAL A CA 1
ATOM 1271 C C . VAL A 1 174 ? -6.303 -8.969 -0.048 1.00 97.50 174 VAL A C 1
ATOM 1273 O O . VAL A 1 174 ? -5.900 -10.063 -0.438 1.00 97.50 174 VAL A O 1
ATOM 1276 N N . VAL A 1 175 ? -7.276 -8.317 -0.695 1.00 97.25 175 VAL A N 1
ATOM 1277 C CA . VAL A 1 175 ? -7.888 -8.851 -1.921 1.00 97.25 175 VAL A CA 1
ATOM 1278 C C . VAL A 1 175 ? -7.224 -8.224 -3.138 1.00 97.25 175 VAL A C 1
ATOM 1280 O O . VAL A 1 175 ? -7.329 -7.019 -3.378 1.00 97.25 175 VAL A O 1
ATOM 1283 N N . GLY A 1 176 ? -6.588 -9.059 -3.953 1.00 96.44 176 GLY A N 1
ATOM 1284 C CA . GLY A 1 176 ? -5.928 -8.652 -5.189 1.00 96.44 176 GLY A CA 1
ATOM 1285 C C . GLY A 1 176 ? -4.478 -9.108 -5.237 1.00 96.44 176 GLY A C 1
ATOM 1286 O O . GLY A 1 176 ? -4.099 -10.094 -4.612 1.00 96.44 176 GLY A O 1
ATOM 1287 N N . GLU A 1 177 ? -3.666 -8.404 -6.018 1.00 97.31 177 GLU A N 1
ATOM 1288 C CA . GLU A 1 177 ? -2.240 -8.697 -6.145 1.00 97.31 177 GLU A CA 1
ATOM 1289 C C . GLU A 1 177 ? -1.425 -7.814 -5.192 1.00 97.31 177 GLU A C 1
ATOM 1291 O O . GLU A 1 177 ? -1.498 -6.584 -5.251 1.00 97.31 177 GLU A O 1
ATOM 1296 N N . VAL A 1 178 ? -0.596 -8.447 -4.359 1.00 98.06 178 VAL A N 1
ATOM 1297 C CA . VAL A 1 178 ? 0.428 -7.779 -3.548 1.00 98.06 178 VAL A CA 1
ATOM 1298 C C . VAL A 1 178 ? 1.758 -7.809 -4.301 1.00 98.06 178 VAL A C 1
ATOM 1300 O O . VAL A 1 178 ? 2.288 -8.868 -4.634 1.00 98.06 178 VAL A O 1
ATOM 1303 N N . ILE A 1 179 ? 2.314 -6.632 -4.573 1.00 98.00 179 ILE A N 1
ATOM 1304 C CA . ILE A 1 179 ? 3.600 -6.445 -5.244 1.00 98.00 179 ILE A CA 1
ATOM 1305 C C . ILE A 1 179 ? 4.584 -5.874 -4.226 1.00 98.00 179 ILE A C 1
ATOM 1307 O O . ILE A 1 179 ? 4.609 -4.667 -3.974 1.00 98.00 179 ILE A O 1
ATOM 1311 N N . ASP A 1 180 ? 5.409 -6.741 -3.650 1.00 97.81 180 ASP A N 1
ATOM 1312 C CA . ASP A 1 180 ? 6.405 -6.343 -2.659 1.00 97.81 180 ASP A CA 1
ATOM 1313 C C . ASP A 1 180 ? 7.690 -5.835 -3.334 1.00 97.81 180 ASP A C 1
ATOM 1315 O O . ASP A 1 180 ? 8.553 -6.606 -3.755 1.00 97.81 180 ASP A O 1
ATOM 1319 N N . LEU A 1 181 ? 7.817 -4.513 -3.465 1.00 98.06 181 LEU A N 1
ATOM 1320 C CA . LEU A 1 181 ? 8.985 -3.862 -4.061 1.00 98.06 181 LEU A CA 1
ATOM 1321 C C . LEU A 1 181 ? 10.121 -3.650 -3.048 1.00 98.06 181 LEU A C 1
ATOM 1323 O O . LEU A 1 181 ? 11.187 -3.141 -3.422 1.00 98.06 181 LEU A O 1
ATOM 1327 N N . SER A 1 182 ? 9.943 -4.042 -1.784 1.00 95.94 182 SER A N 1
ATOM 1328 C CA . SER A 1 182 ? 11.058 -4.115 -0.838 1.00 95.94 182 SER A CA 1
ATOM 1329 C C . SER A 1 182 ? 12.030 -5.230 -1.248 1.00 95.94 182 SER A C 1
ATOM 1331 O O . SER A 1 182 ? 13.251 -5.048 -1.165 1.00 95.94 182 SER A O 1
ATOM 1333 N N . ILE A 1 183 ? 11.502 -6.311 -1.837 1.00 96.81 183 ILE A N 1
ATOM 1334 C CA . ILE A 1 183 ? 12.268 -7.468 -2.297 1.00 96.81 183 ILE A CA 1
ATOM 1335 C C . ILE A 1 183 ? 12.993 -7.142 -3.621 1.00 96.81 183 ILE A C 1
ATOM 1337 O O . ILE A 1 183 ? 12.346 -6.790 -4.615 1.00 96.81 183 ILE A O 1
ATOM 1341 N N . PRO A 1 184 ? 14.337 -7.261 -3.692 1.00 96.31 184 PRO A N 1
ATOM 1342 C CA . PRO A 1 184 ? 15.110 -6.822 -4.857 1.00 96.31 184 PRO A CA 1
ATOM 1343 C C . PRO A 1 184 ? 14.706 -7.460 -6.192 1.00 96.31 184 PRO A C 1
ATOM 1345 O O . PRO A 1 184 ? 14.576 -6.750 -7.185 1.00 96.31 184 PRO A O 1
ATOM 1348 N N . ASN A 1 185 ? 14.467 -8.773 -6.227 1.00 97.31 185 ASN A N 1
ATOM 1349 C CA . ASN A 1 185 ? 14.111 -9.485 -7.460 1.00 97.31 185 ASN A CA 1
ATOM 1350 C C . ASN A 1 185 ? 12.724 -9.081 -7.993 1.00 97.31 185 ASN A C 1
ATOM 1352 O O . ASN A 1 185 ? 12.570 -8.874 -9.197 1.00 97.31 185 ASN A O 1
ATOM 1356 N N . VAL A 1 186 ? 11.730 -8.912 -7.115 1.00 97.44 186 VAL A N 1
ATOM 1357 C CA . VAL A 1 186 ? 10.392 -8.423 -7.480 1.00 97.44 186 VAL A CA 1
ATOM 1358 C C . VAL A 1 186 ? 10.488 -6.989 -7.991 1.00 97.44 186 VAL A C 1
ATOM 1360 O O . VAL A 1 186 ? 9.950 -6.667 -9.054 1.00 97.44 186 VAL A O 1
ATOM 1363 N N . ARG A 1 187 ? 11.232 -6.135 -7.281 1.00 98.06 187 ARG A N 1
ATOM 1364 C CA . ARG A 1 187 ? 11.476 -4.746 -7.678 1.00 98.06 187 ARG A CA 1
ATOM 1365 C C . ARG A 1 187 ? 12.142 -4.641 -9.049 1.00 98.06 187 ARG A C 1
ATOM 1367 O O . ARG A 1 187 ? 11.693 -3.849 -9.874 1.00 98.06 187 ARG A O 1
ATOM 1374 N N . ASP A 1 188 ? 13.172 -5.439 -9.316 1.00 96.69 188 ASP A N 1
ATOM 1375 C CA . ASP A 1 188 ? 13.881 -5.442 -10.600 1.00 96.69 188 ASP A CA 1
ATOM 1376 C C . ASP A 1 188 ? 13.005 -5.947 -11.753 1.00 96.69 188 ASP A C 1
ATOM 1378 O O . ASP A 1 188 ? 13.057 -5.391 -12.853 1.00 96.69 188 ASP A O 1
ATOM 1382 N N . ALA A 1 189 ? 12.154 -6.945 -11.497 1.00 97.06 189 ALA A N 1
ATOM 1383 C CA . ALA A 1 189 ? 11.210 -7.465 -12.482 1.00 97.06 189 ALA A CA 1
ATOM 1384 C C . ALA A 1 189 ? 10.079 -6.473 -12.807 1.00 97.06 189 ALA A C 1
ATOM 1386 O O . ALA A 1 189 ? 9.667 -6.360 -13.961 1.00 97.06 189 ALA A O 1
ATOM 1387 N N . ARG A 1 190 ? 9.576 -5.739 -11.804 1.00 97.44 190 ARG A N 1
ATOM 1388 C CA . ARG A 1 190 ? 8.457 -4.786 -11.953 1.00 97.44 190 ARG A CA 1
ATOM 1389 C C . ARG A 1 190 ? 8.893 -3.394 -12.401 1.00 97.44 190 ARG A C 1
ATOM 1391 O O . ARG A 1 190 ? 8.073 -2.641 -12.923 1.00 97.44 190 ARG A O 1
ATOM 1398 N N . ILE A 1 191 ? 10.167 -3.052 -12.213 1.00 97.31 191 ILE A N 1
ATOM 1399 C CA . ILE A 1 191 ? 10.761 -1.762 -12.583 1.00 97.31 191 ILE A CA 1
ATOM 1400 C C . ILE A 1 191 ? 12.039 -2.001 -13.416 1.00 97.31 191 ILE A C 1
ATOM 1402 O O . ILE A 1 191 ? 13.139 -1.582 -13.028 1.00 97.31 191 ILE A O 1
ATOM 1406 N N . PRO A 1 192 ? 11.937 -2.674 -14.579 1.00 91.88 192 PRO A N 1
ATOM 1407 C CA . PRO A 1 192 ? 13.101 -2.948 -15.399 1.00 91.88 192 PRO A CA 1
ATOM 1408 C C . PRO A 1 192 ? 13.552 -1.637 -16.049 1.00 91.88 192 PRO A C 1
ATOM 1410 O O . PRO A 1 192 ? 12.840 -1.074 -16.878 1.00 91.88 192 PRO A O 1
ATOM 1413 N N . ARG A 1 193 ? 14.772 -1.188 -15.731 1.00 92.81 193 ARG A N 1
ATOM 1414 C CA . ARG A 1 193 ? 15.473 -0.040 -16.358 1.00 92.81 193 ARG A CA 1
ATOM 1415 C C . ARG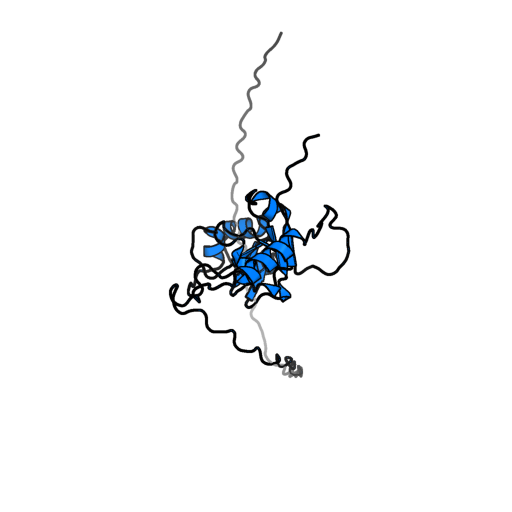 A 1 193 ? 15.182 1.362 -15.793 1.00 92.81 193 ARG A C 1
ATOM 1417 O O . ARG A 1 193 ? 15.636 2.331 -16.394 1.00 92.81 193 ARG A O 1
ATOM 1424 N N . ASP A 1 194 ? 14.536 1.505 -14.631 1.00 96.19 194 ASP A N 1
ATOM 1425 C CA . ASP A 1 194 ? 14.448 2.805 -13.929 1.00 96.19 194 ASP A CA 1
ATOM 1426 C C . ASP A 1 194 ? 15.117 2.739 -12.549 1.00 96.19 194 ASP A C 1
ATOM 1428 O O . ASP A 1 194 ? 14.513 2.362 -11.545 1.00 96.19 194 ASP A O 1
ATOM 1432 N N . GLN A 1 195 ? 16.401 3.112 -12.493 1.00 96.38 195 GLN A N 1
ATOM 1433 C CA . GLN A 1 195 ? 17.179 3.085 -11.250 1.00 96.38 195 GLN A CA 1
ATOM 1434 C C . GLN A 1 195 ? 16.610 4.016 -10.176 1.00 96.38 195 GLN A C 1
ATOM 1436 O O . GLN A 1 195 ? 16.664 3.687 -8.995 1.00 96.38 195 GLN A O 1
ATOM 1441 N N . ILE A 1 196 ? 16.064 5.168 -10.567 1.00 96.12 196 ILE A N 1
ATOM 1442 C CA . ILE A 1 196 ? 15.572 6.146 -9.599 1.00 96.12 196 ILE A CA 1
ATOM 1443 C C . ILE A 1 196 ? 14.291 5.618 -8.948 1.00 96.12 196 ILE A C 1
ATOM 1445 O O . ILE A 1 196 ? 14.162 5.669 -7.729 1.00 96.12 196 ILE A O 1
ATOM 1449 N N . ALA A 1 197 ? 13.376 5.059 -9.742 1.00 96.38 197 ALA A N 1
ATOM 1450 C CA . ALA A 1 197 ? 12.187 4.396 -9.217 1.00 96.38 197 ALA A CA 1
ATOM 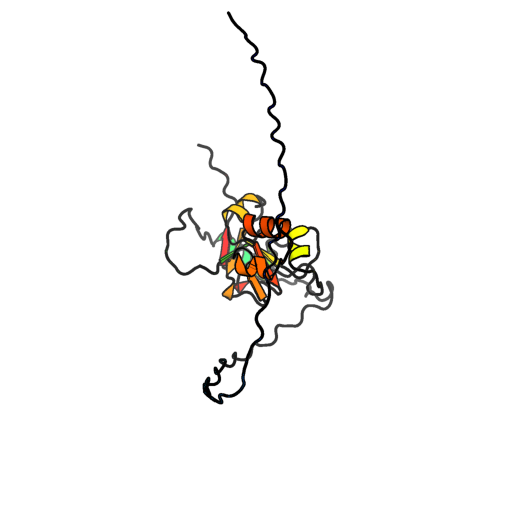1451 C C . ALA A 1 197 ? 12.554 3.224 -8.292 1.00 96.38 197 ALA A C 1
ATOM 1453 O O . ALA A 1 197 ? 11.990 3.103 -7.208 1.00 96.38 197 ALA A O 1
ATOM 1454 N N . ARG A 1 198 ? 13.552 2.408 -8.662 1.00 97.50 198 ARG A N 1
ATOM 1455 C CA . ARG A 1 198 ? 14.042 1.329 -7.790 1.00 97.50 198 ARG A CA 1
ATOM 1456 C C . ARG A 1 198 ? 14.601 1.850 -6.468 1.00 97.50 198 ARG A C 1
ATOM 1458 O O . ARG A 1 198 ? 14.305 1.277 -5.427 1.00 97.50 198 ARG A O 1
ATOM 1465 N N . ASN A 1 199 ? 15.364 2.940 -6.495 1.00 96.19 199 ASN A N 1
ATOM 1466 C CA . ASN A 1 199 ? 15.900 3.542 -5.276 1.00 96.19 199 ASN A CA 1
ATOM 1467 C C . ASN A 1 199 ? 14.777 4.053 -4.365 1.00 96.19 199 ASN A C 1
ATOM 1469 O O . ASN A 1 199 ? 14.837 3.807 -3.165 1.00 96.19 199 ASN A O 1
ATOM 1473 N N . TYR A 1 200 ? 13.741 4.695 -4.919 1.00 95.38 200 TYR A N 1
ATOM 1474 C CA . TYR A 1 200 ? 12.585 5.138 -4.133 1.00 95.38 200 TYR A CA 1
ATOM 1475 C C . TYR A 1 200 ? 11.817 3.974 -3.507 1.00 95.38 200 TYR A C 1
ATOM 1477 O O . TYR A 1 200 ? 11.537 4.006 -2.306 1.00 95.38 200 TYR A O 1
ATOM 1485 N N . ALA A 1 201 ? 11.516 2.937 -4.292 1.00 96.94 201 ALA A N 1
ATOM 1486 C CA . ALA A 1 201 ? 10.832 1.747 -3.795 1.00 96.94 201 ALA A CA 1
ATOM 1487 C C . ALA A 1 201 ? 11.657 1.035 -2.707 1.00 96.94 201 ALA A C 1
ATOM 1489 O O . ALA A 1 201 ? 11.115 0.641 -1.680 1.00 96.94 201 ALA A O 1
ATOM 1490 N N . ALA A 1 202 ? 12.981 0.943 -2.885 1.00 96.81 202 ALA A N 1
ATOM 1491 C CA . ALA A 1 202 ? 13.887 0.370 -1.893 1.00 96.81 202 ALA A CA 1
ATOM 1492 C C . ALA A 1 202 ? 13.928 1.194 -0.599 1.00 96.81 202 ALA A C 1
ATOM 1494 O O . ALA A 1 202 ? 13.720 0.650 0.480 1.00 96.81 202 ALA A O 1
ATOM 1495 N N . SER A 1 203 ? 14.151 2.511 -0.694 1.00 95.44 203 SER A N 1
ATOM 1496 C CA . SER A 1 203 ? 14.286 3.385 0.480 1.00 95.44 203 SER A CA 1
ATOM 1497 C C . SER A 1 203 ? 13.001 3.505 1.292 1.00 95.44 203 SER A C 1
ATOM 1499 O O . SER A 1 203 ? 13.040 3.857 2.463 1.00 95.44 203 SER A O 1
ATOM 1501 N N . SER A 1 204 ? 11.855 3.275 0.653 1.00 95.56 204 SER A N 1
ATOM 1502 C CA . SER A 1 204 ? 10.557 3.290 1.318 1.00 95.56 204 SER A CA 1
ATOM 1503 C C . SER A 1 204 ? 10.043 1.900 1.675 1.00 95.56 204 SER A C 1
ATOM 1505 O O . SER A 1 204 ? 8.938 1.810 2.203 1.00 95.56 204 SER A O 1
ATOM 1507 N N . ALA A 1 205 ? 10.813 0.841 1.398 1.00 97.25 205 ALA A N 1
ATOM 1508 C CA . ALA A 1 205 ? 10.388 -0.549 1.539 1.00 97.25 205 ALA A CA 1
ATOM 1509 C C . ALA A 1 205 ? 8.965 -0.770 0.980 1.00 97.25 205 ALA A C 1
ATOM 1511 O O . ALA A 1 205 ? 8.092 -1.301 1.666 1.00 97.25 205 ALA A O 1
ATOM 1512 N N . GLU A 1 206 ? 8.713 -0.243 -0.223 1.00 97.19 206 GLU A N 1
ATOM 1513 C CA . GLU A 1 206 ? 7.364 -0.075 -0.767 1.00 97.19 206 GLU A CA 1
ATOM 1514 C C . GLU A 1 206 ? 6.699 -1.414 -1.085 1.00 97.19 206 GLU A C 1
ATOM 1516 O O . GLU A 1 206 ? 7.290 -2.291 -1.713 1.00 97.19 206 GLU A O 1
ATOM 1521 N N . VAL A 1 207 ? 5.429 -1.529 -0.709 1.00 98.12 207 VAL A N 1
ATOM 1522 C CA . VAL A 1 207 ? 4.534 -2.612 -1.116 1.00 98.12 207 VAL A CA 1
ATOM 1523 C C . VAL A 1 207 ? 3.342 -1.975 -1.814 1.00 98.12 207 VAL A C 1
ATOM 1525 O O . VAL A 1 207 ? 2.790 -0.986 -1.332 1.00 98.12 207 VAL A O 1
ATOM 1528 N N . LEU A 1 208 ? 2.951 -2.510 -2.965 1.00 97.94 208 LEU A N 1
ATOM 1529 C CA . LEU A 1 208 ? 1.777 -2.046 -3.697 1.00 97.94 208 LEU A CA 1
ATOM 1530 C C . LEU A 1 208 ? 0.695 -3.112 -3.668 1.00 97.94 208 LEU A C 1
ATOM 1532 O O . LEU A 1 208 ? 0.966 -4.273 -3.951 1.00 97.94 208 LEU A O 1
ATOM 1536 N N . VAL A 1 209 ? -0.536 -2.693 -3.415 1.00 97.94 209 VAL A N 1
ATOM 1537 C CA . VAL A 1 209 ? -1.718 -3.530 -3.614 1.00 97.94 209 VAL A CA 1
ATOM 1538 C C . VAL A 1 209 ? -2.416 -3.086 -4.891 1.00 97.94 209 VAL A C 1
ATOM 1540 O O . VAL A 1 209 ? -2.806 -1.922 -5.015 1.00 97.94 209 VAL A O 1
ATOM 1543 N N . LEU A 1 210 ? -2.565 -4.009 -5.838 1.00 96.88 210 LEU A N 1
ATOM 1544 C CA . LEU A 1 210 ? -3.449 -3.888 -6.991 1.00 96.88 210 LEU A CA 1
ATOM 1545 C C . LEU A 1 210 ? -4.753 -4.625 -6.669 1.00 96.88 210 LEU A C 1
ATOM 1547 O O . LEU A 1 210 ? -4.858 -5.838 -6.847 1.00 96.88 210 LEU A O 1
ATOM 1551 N N . GLY A 1 211 ? -5.725 -3.882 -6.152 1.00 96.19 211 GLY A N 1
ATOM 1552 C CA . GLY A 1 211 ? -6.939 -4.438 -5.569 1.00 96.19 211 GLY A CA 1
ATOM 1553 C C . GLY A 1 211 ? -7.427 -3.557 -4.431 1.00 96.19 211 GLY A C 1
ATOM 1554 O O . GLY A 1 211 ? -7.445 -2.334 -4.566 1.00 96.19 211 GLY A O 1
ATOM 1555 N N . TRP A 1 212 ? -7.805 -4.174 -3.320 1.00 96.44 212 TRP A N 1
ATOM 1556 C CA . TRP A 1 212 ? -8.440 -3.522 -2.183 1.00 96.44 212 TRP A CA 1
ATOM 1557 C C . TRP A 1 212 ? -7.952 -4.133 -0.866 1.00 96.44 212 TRP A C 1
ATOM 1559 O O . TRP A 1 212 ? -7.623 -5.318 -0.807 1.00 96.44 212 TRP A O 1
ATOM 1569 N N . ILE A 1 213 ? -7.917 -3.324 0.192 1.00 98.25 213 ILE A N 1
ATOM 1570 C CA . ILE A 1 213 ? -7.563 -3.782 1.539 1.00 98.25 213 ILE A CA 1
ATOM 1571 C C . ILE A 1 213 ? -8.838 -3.749 2.377 1.00 98.25 213 ILE A C 1
ATOM 1573 O O . ILE A 1 213 ? -9.309 -2.649 2.676 1.00 98.25 213 ILE A O 1
ATOM 1577 N N . PRO A 1 214 ? -9.413 -4.900 2.742 1.00 98.06 214 PRO A N 1
ATOM 1578 C CA . PRO A 1 214 ? -10.640 -4.906 3.517 1.00 98.06 214 PRO A CA 1
ATOM 1579 C C . PRO A 1 214 ? -10.432 -4.469 4.974 1.00 98.06 214 PRO A C 1
ATOM 1581 O O . PRO A 1 214 ? -9.301 -4.518 5.464 1.00 98.06 214 PRO A O 1
ATOM 1584 N N . PRO A 1 215 ? -11.507 -4.076 5.687 1.00 97.62 215 PRO A N 1
ATOM 1585 C CA . PRO A 1 215 ? -11.456 -3.776 7.117 1.00 97.62 215 PRO A CA 1
ATOM 1586 C C . PRO A 1 215 ? -10.808 -4.887 7.944 1.00 97.62 215 PRO A C 1
ATOM 1588 O O . PRO A 1 215 ? -9.962 -4.604 8.783 1.00 97.62 215 PRO A O 1
ATOM 1591 N N . GLU A 1 216 ? -11.124 -6.155 7.669 1.00 96.25 216 GLU A N 1
ATOM 1592 C CA . GLU A 1 216 ? -10.563 -7.298 8.397 1.00 96.25 216 GLU A CA 1
ATOM 1593 C C . GLU A 1 216 ? -9.046 -7.472 8.215 1.00 96.25 216 GLU A C 1
ATOM 1595 O O . GLU A 1 216 ? -8.404 -8.117 9.043 1.00 96.25 216 GLU A O 1
ATOM 1600 N N . ALA A 1 217 ? -8.455 -6.873 7.175 1.00 97.69 217 ALA A N 1
ATOM 1601 C CA . ALA A 1 217 ? -7.005 -6.831 7.001 1.00 97.69 217 ALA A CA 1
ATOM 1602 C C . ALA A 1 217 ? -6.328 -5.780 7.900 1.00 97.69 217 ALA A C 1
ATOM 1604 O O . ALA A 1 217 ? -5.104 -5.779 8.022 1.00 97.69 217 ALA A O 1
ATOM 1605 N N . ILE A 1 218 ? -7.086 -4.881 8.534 1.00 97.12 218 ILE A N 1
ATOM 1606 C CA . ILE A 1 218 ? -6.569 -3.881 9.471 1.00 97.12 218 ILE A CA 1
ATOM 1607 C C . ILE A 1 218 ? -6.486 -4.520 10.859 1.00 97.12 218 ILE A C 1
ATOM 1609 O O . ILE A 1 218 ? -7.491 -4.719 11.534 1.00 97.12 218 ILE A O 1
ATOM 1613 N N . ARG A 1 219 ? -5.266 -4.830 11.304 1.00 94.69 219 ARG A N 1
ATOM 1614 C CA . ARG A 1 219 ? -5.017 -5.480 12.604 1.00 94.69 219 ARG A CA 1
ATOM 1615 C C . ARG A 1 219 ? -5.011 -4.506 13.780 1.00 94.69 219 ARG A C 1
ATOM 1617 O O . ARG A 1 219 ? -5.120 -4.930 14.924 1.00 94.69 219 ARG A O 1
ATOM 1624 N N . GLY A 1 220 ? -4.856 -3.217 13.500 1.00 93.06 220 GLY A N 1
ATOM 1625 C CA . GLY A 1 220 ? -4.813 -2.166 14.506 1.00 93.06 220 GLY A CA 1
ATOM 1626 C C . GLY A 1 220 ? -4.164 -0.895 13.976 1.00 93.06 220 GLY A C 1
ATOM 1627 O O . GLY A 1 220 ? -3.873 -0.762 12.780 1.00 93.06 220 GLY A O 1
ATOM 1628 N N . THR A 1 221 ? -3.926 0.045 14.886 1.00 94.88 221 THR A N 1
ATOM 1629 C CA . THR A 1 221 ? -3.370 1.356 14.561 1.00 94.88 221 THR A CA 1
ATOM 1630 C C . THR A 1 221 ? -2.271 1.774 15.536 1.00 94.88 221 THR A C 1
ATOM 1632 O O . THR A 1 221 ? -2.336 1.448 16.714 1.00 94.88 221 THR A O 1
ATOM 1635 N N . ILE A 1 222 ? -1.280 2.528 15.059 1.00 92.81 222 ILE A N 1
ATOM 1636 C CA . ILE A 1 222 ? -0.171 3.067 15.855 1.00 92.81 222 ILE A CA 1
ATOM 1637 C C . ILE A 1 222 ? -0.305 4.591 15.897 1.00 92.81 222 ILE A C 1
ATOM 1639 O O . ILE A 1 222 ? -0.153 5.275 14.878 1.00 92.81 222 ILE A O 1
ATOM 1643 N N . ASN A 1 223 ? -0.587 5.120 17.084 1.00 91.31 223 ASN A N 1
ATOM 1644 C CA . ASN A 1 223 ? -0.715 6.555 17.320 1.00 91.31 223 ASN A CA 1
ATOM 1645 C C . ASN A 1 223 ? 0.639 7.271 17.239 1.00 91.31 223 ASN A C 1
ATOM 1647 O O . ASN A 1 223 ? 1.702 6.667 17.399 1.00 91.31 223 ASN A O 1
ATOM 1651 N N . PHE A 1 224 ? 0.603 8.578 16.979 1.00 84.44 224 PHE A N 1
ATOM 1652 C CA . PHE A 1 224 ? 1.812 9.391 16.985 1.00 84.44 224 PHE A CA 1
ATOM 1653 C C . PHE A 1 224 ? 2.379 9.464 18.407 1.00 84.44 224 PHE A C 1
ATOM 1655 O O . PHE A 1 224 ? 1.739 9.990 19.318 1.00 84.44 224 PHE A O 1
ATOM 1662 N N . MET A 1 225 ? 3.596 8.956 18.606 1.00 75.38 225 MET A N 1
ATOM 1663 C CA . MET A 1 225 ? 4.293 9.108 19.879 1.00 75.38 225 MET A CA 1
ATOM 1664 C C . MET A 1 225 ? 4.893 10.510 19.943 1.00 75.38 225 MET A C 1
ATOM 1666 O O . MET A 1 225 ? 5.885 10.804 19.274 1.00 75.38 225 MET A O 1
ATOM 1670 N N . GLN A 1 226 ? 4.312 11.389 20.761 1.00 60.12 226 GLN A N 1
ATOM 1671 C CA . GLN A 1 226 ? 5.027 12.593 21.166 1.00 60.12 226 GLN A CA 1
ATOM 1672 C C . GLN A 1 226 ? 6.255 12.141 21.956 1.00 60.12 226 GLN A C 1
ATOM 1674 O O . GLN A 1 226 ? 6.127 11.412 22.939 1.00 60.12 226 GLN A O 1
ATOM 1679 N N . SER A 1 227 ? 7.448 12.543 21.513 1.00 57.09 227 SER A N 1
ATOM 1680 C CA . SER A 1 227 ? 8.654 12.413 22.325 1.00 57.09 227 SER A CA 1
ATOM 1681 C C . SER A 1 227 ? 8.362 13.065 23.675 1.00 57.09 227 SER A C 1
ATOM 1683 O O . SER A 1 227 ? 8.224 14.284 23.768 1.00 57.09 227 SER A O 1
ATOM 1685 N N . VAL A 1 228 ? 8.227 12.243 24.715 1.00 49.81 228 VAL A N 1
ATOM 1686 C CA . VAL A 1 228 ? 8.279 12.716 26.094 1.00 49.81 228 VAL A CA 1
ATOM 1687 C C . VAL A 1 228 ? 9.685 13.266 26.286 1.00 49.81 228 VAL A C 1
ATOM 1689 O O . VAL A 1 228 ? 10.659 12.517 26.329 1.00 49.81 228 VAL A O 1
ATOM 1692 N N . GLY A 1 229 ? 9.799 14.593 26.253 1.00 49.91 229 GLY A N 1
ATOM 1693 C CA . GLY A 1 229 ? 11.053 15.282 26.513 1.00 49.91 229 GLY A CA 1
ATOM 1694 C C . GLY A 1 229 ? 11.522 14.952 27.926 1.00 49.91 229 GLY A C 1
ATOM 1695 O O . GLY A 1 229 ? 10.784 15.195 28.881 1.00 49.91 229 GLY A O 1
ATOM 1696 N N . ASN A 1 230 ? 12.723 14.381 28.027 1.00 40.53 230 ASN A N 1
ATOM 1697 C CA . ASN A 1 230 ? 13.496 14.328 29.269 1.00 40.53 230 ASN A CA 1
ATOM 1698 C C . ASN A 1 230 ? 14.132 15.689 29.555 1.00 40.53 230 ASN A C 1
ATOM 1700 O O . ASN A 1 230 ? 14.603 16.325 28.582 1.00 40.53 230 ASN A O 1
#

Foldseek 3Di:
DDDDDDDDDDDDDDDDDDDDDDDDDDDDDDDDDDDDDDDDPDDDDDDPDPDDDDDPDDDQPDPVSPPPPPVVVVVVVVLVVVQVVPPPPPPVDPPDPDPQPQKWKDADDPVCPPCCLVFFDFQQDLPADDALLRCLVCPPPDRHLKDKIAPDPVLCLVPHDQVTWMWIFGRVQFPADKQFLCDPVSVCVRNPPDPVSSVSCNVRSIIIGNHTGHSVRGPHTGHRDDPPDD

pLDDT: mean 72.98, std 24.45, range [33.84, 98.25]

Sequence (230 aa):
LAAGAALVTAGGIALAAQSTAIDGPGVRPPGTTGHDRVALLTEPVTVPQQRGAMAPPPPPSSVADLPDPDIDSEALADALQQVLDSDLVCTDAATAEDDNDNIAYRNPRMGEHPSVLVTGFYPKNLGANYSVTTHVRRGSSLKTQYISLTRSLDVARGKQNPDIPIYVIDLDLVVGEVIDLSIPNVRDARIPRDQIARNYAASSAEVLVLGWIPPEAIRGTINFMQSVGN

Radius of gyration: 27.75 Å; chains: 1; bounding box: 76×75×69 Å